Protein AF-A0A933SF44-F1 (afdb_monomer_lite)

Radius of gyration: 20.51 Å; chains: 1; bounding box: 66×49×44 Å

Structure (mmCIF, N/CA/C/O backbone):
data_AF-A0A933SF44-F1
#
_entry.id   AF-A0A933SF44-F1
#
loop_
_atom_site.group_PDB
_atom_site.id
_atom_site.type_symbol
_atom_site.label_atom_id
_atom_site.label_alt_id
_atom_site.label_comp_id
_atom_site.label_asym_id
_atom_site.label_entity_id
_atom_site.label_seq_id
_atom_site.pdbx_PDB_ins_code
_atom_site.Cartn_x
_atom_site.Cartn_y
_atom_site.Cartn_z
_atom_site.occupancy
_atom_site.B_iso_or_equiv
_atom_site.auth_seq_id
_atom_site.auth_comp_id
_atom_site.auth_asym_id
_atom_site.auth_atom_id
_atom_site.pdbx_PDB_model_num
ATOM 1 N N . MET A 1 1 ? -40.072 30.796 6.955 1.00 52.25 1 MET A N 1
ATOM 2 C CA . MET A 1 1 ? -39.055 29.751 6.690 1.00 52.25 1 MET A CA 1
ATOM 3 C C . MET A 1 1 ? -38.583 29.200 8.026 1.00 52.25 1 MET A C 1
ATOM 5 O O . MET A 1 1 ? -38.178 29.977 8.880 1.00 52.25 1 MET A O 1
ATOM 9 N N . SER A 1 2 ? -38.767 27.898 8.255 1.00 52.78 2 SER A N 1
ATOM 10 C CA . SER A 1 2 ? -38.569 27.264 9.565 1.00 52.78 2 SER A CA 1
ATOM 11 C C . SER A 1 2 ? -37.093 27.266 9.978 1.00 52.78 2 SER A C 1
ATOM 13 O O . SER A 1 2 ? -36.242 26.836 9.199 1.00 52.78 2 SER A O 1
ATOM 15 N N . LYS A 1 3 ? -36.789 27.708 11.208 1.00 54.66 3 LYS A N 1
ATOM 16 C CA . LYS A 1 3 ? -35.430 27.713 11.791 1.00 54.66 3 LYS A CA 1
ATOM 17 C C . LYS A 1 3 ? -34.775 26.322 11.770 1.00 54.66 3 LYS A C 1
ATOM 19 O O . LYS A 1 3 ? -33.554 26.224 11.734 1.00 54.66 3 LYS A O 1
ATOM 24 N N . THR A 1 4 ? -35.572 25.256 11.699 1.00 56.47 4 THR A N 1
ATOM 25 C CA . THR A 1 4 ? -35.113 23.865 11.594 1.00 56.47 4 THR A CA 1
ATOM 26 C C . THR A 1 4 ? -34.382 23.568 10.278 1.00 56.47 4 THR A C 1
ATOM 28 O O . THR A 1 4 ? -33.495 22.721 10.260 1.00 56.47 4 THR A O 1
ATOM 31 N N . LEU A 1 5 ? -34.682 24.287 9.186 1.00 58.69 5 LEU A N 1
ATOM 32 C CA . LEU A 1 5 ? -34.073 24.036 7.870 1.00 58.69 5 LEU A CA 1
ATOM 33 C C . LEU A 1 5 ? -32.626 24.559 7.763 1.00 58.69 5 LEU A C 1
ATOM 35 O O . LEU A 1 5 ? -31.850 24.050 6.964 1.00 58.69 5 LEU A O 1
ATOM 39 N N . ALA A 1 6 ? -32.252 25.550 8.582 1.00 63.25 6 ALA A N 1
ATOM 40 C CA . ALA A 1 6 ? -30.904 26.129 8.596 1.00 63.25 6 ALA A CA 1
ATOM 41 C C . ALA A 1 6 ? -29.925 25.375 9.519 1.00 63.25 6 ALA A C 1
ATOM 43 O O . ALA A 1 6 ? -28.715 25.465 9.333 1.00 63.25 6 ALA A O 1
ATOM 44 N N . ILE A 1 7 ? -30.430 24.608 10.492 1.00 73.19 7 ILE A N 1
ATOM 45 C CA . ILE A 1 7 ? -29.598 23.896 11.480 1.00 73.19 7 ILE A CA 1
ATOM 46 C C . ILE A 1 7 ? -28.965 22.637 10.876 1.00 73.19 7 ILE A C 1
ATOM 48 O O . ILE A 1 7 ? -27.807 22.334 11.152 1.00 73.19 7 ILE A O 1
ATOM 52 N N . VAL A 1 8 ? -29.692 21.929 10.008 1.00 73.62 8 VAL A N 1
ATOM 53 C CA . VAL A 1 8 ? -29.222 20.690 9.367 1.00 73.62 8 VAL A CA 1
ATOM 54 C C . VAL A 1 8 ? -27.930 20.883 8.555 1.00 73.62 8 VAL A C 1
ATOM 56 O O . VAL A 1 8 ? -26.970 20.158 8.817 1.00 73.62 8 VAL A O 1
ATOM 59 N N . PRO A 1 9 ? -27.825 21.847 7.617 1.00 75.94 9 PRO A N 1
ATOM 60 C CA . PRO A 1 9 ? -26.596 22.023 6.842 1.00 75.94 9 PRO A CA 1
ATOM 61 C C . PRO A 1 9 ? -25.405 22.455 7.706 1.00 75.94 9 PRO A C 1
ATOM 63 O O . PRO A 1 9 ? -24.290 22.004 7.462 1.00 75.94 9 PRO A O 1
ATOM 66 N N . VAL A 1 10 ? -25.625 23.264 8.749 1.00 75.81 10 VAL A N 1
ATOM 67 C CA . VAL A 1 10 ? -24.561 23.692 9.675 1.00 75.81 10 VAL A CA 1
ATOM 68 C C . VAL A 1 10 ? -24.061 22.522 10.523 1.00 75.81 10 VAL A C 1
ATOM 70 O O . VAL A 1 10 ? -22.854 22.362 10.688 1.00 75.81 10 VAL A O 1
ATOM 73 N N . ALA A 1 11 ? -24.962 21.668 11.012 1.00 74.06 11 ALA A N 1
ATOM 74 C CA . ALA A 1 11 ? -24.597 20.471 11.765 1.00 74.06 11 ALA A CA 1
ATOM 75 C C . ALA A 1 11 ? -23.835 19.456 10.897 1.00 74.06 11 ALA A C 1
ATOM 77 O O . ALA A 1 11 ? -22.823 18.912 11.335 1.00 74.06 11 ALA A O 1
ATOM 78 N N . LEU A 1 12 ? -24.265 19.243 9.649 1.00 77.06 12 LEU A N 1
ATOM 79 C CA . LEU A 1 12 ? -23.557 18.382 8.696 1.00 77.06 12 LEU A CA 1
ATOM 80 C C . LEU A 1 12 ? -22.171 18.933 8.348 1.00 77.06 12 LEU A C 1
ATOM 82 O O . LEU A 1 12 ? -21.209 18.170 8.292 1.00 77.06 12 LEU A O 1
ATOM 86 N N . LEU A 1 13 ? -22.047 20.250 8.167 1.00 74.00 13 LEU A N 1
ATOM 87 C CA . LEU A 1 13 ? -20.762 20.897 7.915 1.00 74.00 13 LEU A CA 1
ATOM 88 C C . LEU A 1 13 ? -19.831 20.783 9.131 1.00 74.00 13 LEU A C 1
ATOM 90 O O . LEU A 1 13 ? -18.660 20.457 8.970 1.00 74.00 13 LEU A O 1
ATOM 94 N N . ALA A 1 14 ? -20.344 20.988 10.346 1.00 71.50 14 ALA A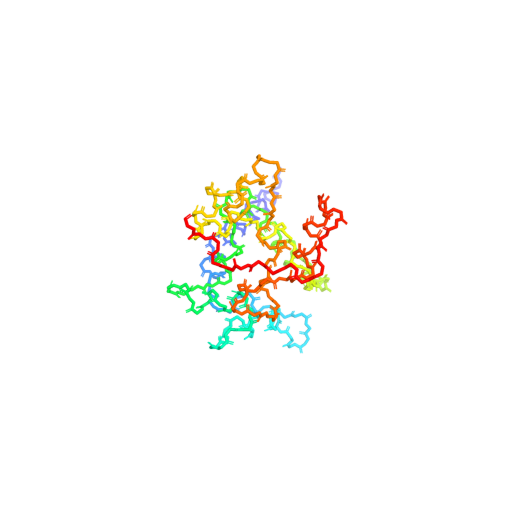 N 1
ATOM 95 C CA . ALA A 1 14 ? -19.574 20.836 11.579 1.00 71.50 14 ALA A CA 1
ATOM 96 C C . ALA A 1 14 ? -19.113 19.385 11.797 1.00 71.50 14 ALA A C 1
ATOM 98 O O . ALA A 1 14 ? -17.969 19.164 12.188 1.00 71.50 14 ALA A O 1
ATOM 99 N N . LEU A 1 15 ? -19.958 18.397 11.483 1.00 74.06 15 LEU A N 1
ATOM 100 C CA . LEU A 1 15 ? -19.584 16.981 11.497 1.00 74.06 15 LEU A CA 1
ATOM 101 C C . LEU A 1 15 ? -18.531 16.663 10.434 1.00 74.06 15 LEU A C 1
ATOM 103 O O . LEU A 1 15 ? -17.574 15.958 10.733 1.00 74.06 15 LEU A O 1
ATOM 107 N N . ALA A 1 16 ? -18.654 17.214 9.225 1.00 69.12 16 ALA A N 1
ATOM 108 C CA . ALA A 1 16 ? -17.664 17.029 8.167 1.00 69.12 16 ALA A CA 1
ATOM 109 C C . ALA A 1 16 ? -16.308 17.659 8.531 1.00 69.12 16 ALA A C 1
ATOM 111 O O . ALA A 1 16 ? -15.271 17.018 8.381 1.00 69.12 16 ALA A O 1
ATOM 112 N N . VAL A 1 17 ? -16.302 18.885 9.063 1.00 66.25 17 VAL A N 1
ATOM 113 C CA . VAL A 1 17 ? -15.084 19.589 9.502 1.00 66.25 17 VAL A CA 1
ATOM 114 C C . VAL A 1 17 ? -14.459 18.900 10.716 1.00 66.25 17 VAL A C 1
ATOM 116 O O . VAL A 1 17 ? -13.248 18.681 10.739 1.00 66.25 17 VAL A O 1
ATOM 119 N N . GLY A 1 18 ? -15.277 18.500 11.694 1.00 64.50 18 GLY A N 1
ATOM 120 C CA . GLY A 1 18 ? -14.836 17.733 12.857 1.00 64.50 18 GLY A CA 1
ATOM 121 C C . GLY A 1 18 ? -14.247 16.381 12.458 1.00 64.50 18 GLY A C 1
ATOM 122 O O . GLY A 1 18 ? -13.178 16.015 12.942 1.00 64.50 18 GLY A O 1
ATOM 123 N N . TRP A 1 19 ? -14.878 15.684 11.510 1.00 68.62 19 TRP A N 1
ATOM 124 C CA . TRP A 1 19 ? -14.361 14.441 10.945 1.00 68.62 19 TRP A CA 1
ATOM 125 C C . TRP A 1 19 ? -13.023 14.666 10.247 1.00 68.62 19 TRP A C 1
ATOM 127 O O . TRP A 1 19 ? -12.065 13.972 10.554 1.00 68.62 19 TRP A O 1
ATOM 137 N N . ILE A 1 20 ? -12.892 15.660 9.367 1.00 66.75 20 ILE A N 1
ATOM 138 C CA . ILE A 1 20 ? -11.636 15.912 8.641 1.00 66.75 20 ILE A CA 1
ATOM 139 C C . ILE A 1 20 ? -10.489 16.259 9.607 1.00 66.75 20 ILE A C 1
ATOM 141 O O . ILE A 1 20 ? -9.418 15.664 9.507 1.00 66.75 20 ILE A O 1
ATOM 145 N N . GLY A 1 21 ? -10.712 17.167 10.563 1.00 63.81 21 GLY A N 1
ATOM 146 C CA . GLY A 1 21 ? -9.668 17.637 11.481 1.00 63.81 21 GLY A CA 1
ATOM 147 C C . GLY A 1 21 ? -9.239 16.607 12.530 1.00 63.81 21 GLY A C 1
ATOM 148 O O . GLY A 1 21 ? -8.047 16.417 12.758 1.00 63.81 21 GLY A O 1
ATOM 149 N N . VAL A 1 22 ? -10.195 15.907 13.151 1.00 61.34 22 VAL A N 1
ATOM 150 C CA . VAL A 1 22 ? -9.902 14.888 14.176 1.00 61.34 22 VAL A CA 1
ATOM 151 C C . VAL A 1 22 ? -9.424 13.588 13.536 1.00 61.34 22 VAL A C 1
ATOM 153 O O . VAL A 1 22 ? -8.592 12.886 14.111 1.00 61.34 22 VAL A O 1
ATOM 156 N N . SER A 1 23 ? -9.903 13.262 12.332 1.00 67.62 23 SER A N 1
ATOM 157 C CA . SER A 1 23 ? -9.559 11.986 11.721 1.00 67.62 23 SER A CA 1
ATOM 158 C C . SER A 1 23 ? -8.101 11.897 11.301 1.00 67.62 23 SER A C 1
ATOM 160 O O . SER A 1 23 ? -7.559 10.820 11.458 1.00 67.62 23 SER A O 1
ATOM 162 N N . GLY A 1 24 ? -7.429 12.967 10.860 1.00 73.81 24 GLY A N 1
ATOM 163 C CA . GLY A 1 24 ? -6.018 12.877 10.444 1.00 73.81 24 GLY A CA 1
ATOM 164 C C . GLY A 1 24 ? -5.105 12.316 11.544 1.00 73.81 24 GLY A C 1
ATOM 165 O O . GLY A 1 24 ? -4.556 11.224 11.415 1.00 73.81 24 GLY A O 1
ATOM 166 N N . ALA A 1 25 ? -5.045 13.002 12.688 1.00 78.75 25 ALA A N 1
ATOM 167 C CA . ALA A 1 25 ? -4.201 12.598 13.817 1.00 78.75 25 ALA A CA 1
ATOM 168 C C . ALA A 1 25 ? -4.639 11.278 14.480 1.00 78.75 25 ALA A C 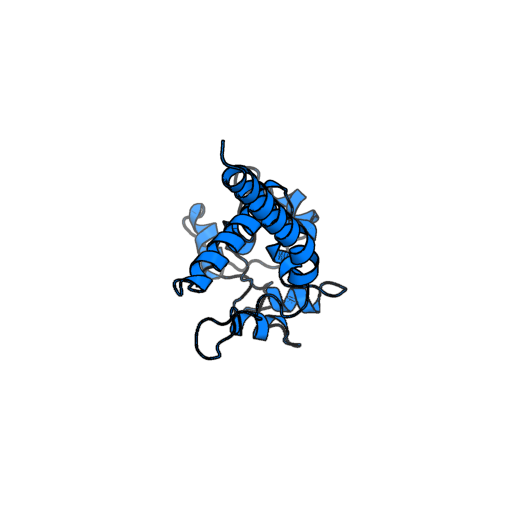1
ATOM 170 O O . ALA A 1 25 ? -3.836 10.617 15.134 1.00 78.75 25 ALA A O 1
ATOM 171 N N . VAL A 1 26 ? -5.915 10.897 14.358 1.00 81.25 26 VAL A N 1
ATOM 172 C CA . VAL A 1 26 ? -6.424 9.616 14.871 1.00 81.25 26 VAL A CA 1
ATOM 173 C C . VAL A 1 26 ? -6.128 8.472 13.896 1.00 81.25 26 VAL A C 1
ATOM 175 O O . VAL A 1 26 ? -5.740 7.396 14.340 1.00 81.25 26 VAL A O 1
ATOM 178 N N . LYS A 1 27 ? -6.248 8.706 12.584 1.00 78.75 27 LYS A N 1
ATOM 179 C CA . LYS A 1 27 ? -6.004 7.734 11.505 1.00 78.75 27 LYS A CA 1
ATOM 180 C C . LYS A 1 27 ? -4.544 7.337 11.382 1.00 78.75 27 LYS A C 1
ATOM 182 O O . LYS A 1 27 ? -4.248 6.212 10.992 1.00 78.75 27 LYS A O 1
ATOM 187 N N . GLU A 1 28 ? -3.643 8.250 11.718 1.00 82.12 28 GLU A N 1
ATOM 188 C CA . GLU A 1 28 ? -2.203 7.995 11.719 1.00 82.12 28 GLU A CA 1
ATOM 189 C C . GLU A 1 28 ? -1.749 7.138 12.909 1.00 82.12 28 GLU A C 1
ATOM 191 O O . GLU A 1 28 ? -0.633 6.620 12.896 1.00 82.12 28 GLU A O 1
ATOM 196 N N . ARG A 1 29 ? -2.604 6.931 13.924 1.00 83.62 29 ARG A N 1
ATOM 197 C CA . ARG A 1 29 ? -2.232 6.129 15.092 1.00 83.62 29 ARG A CA 1
ATOM 198 C C . ARG A 1 29 ? -2.061 4.655 14.723 1.00 83.62 29 ARG A C 1
ATOM 200 O O . ARG A 1 29 ? -2.915 4.091 14.026 1.00 83.62 29 ARG A O 1
ATOM 207 N N . PRO A 1 30 ? -1.033 3.987 15.278 1.00 77.94 30 PRO A N 1
ATOM 208 C CA . PRO A 1 30 ? -0.920 2.540 15.199 1.00 77.94 30 PRO A CA 1
ATOM 209 C C . PRO A 1 30 ? -2.222 1.879 15.663 1.00 77.94 30 PRO A C 1
ATOM 211 O O . PRO A 1 30 ? -2.736 2.174 16.740 1.00 77.94 30 PRO A O 1
ATOM 214 N N . GLY A 1 31 ? -2.778 1.002 14.832 1.00 82.50 31 GLY A N 1
ATOM 215 C CA . GLY A 1 31 ? -3.976 0.239 15.169 1.00 82.50 31 GLY A CA 1
ATOM 216 C C . GLY A 1 31 ? -5.316 0.866 14.766 1.00 82.50 31 GLY A C 1
ATOM 217 O O . GLY A 1 31 ? -6.317 0.155 14.785 1.00 82.50 31 GLY A O 1
ATOM 218 N N . PHE A 1 32 ? -5.374 2.135 14.333 1.00 86.25 32 PHE A N 1
ATOM 219 C CA . PHE A 1 32 ? -6.648 2.746 13.919 1.00 86.25 32 PHE A CA 1
ATOM 220 C C . PHE A 1 32 ? -7.345 1.927 12.824 1.00 86.25 32 PHE A C 1
ATOM 222 O O . PHE A 1 32 ? -8.513 1.566 12.961 1.00 86.25 32 PHE A O 1
ATOM 229 N N . CYS A 1 33 ? -6.613 1.556 11.771 1.00 82.69 33 CYS A N 1
ATOM 230 C CA . CYS A 1 33 ? -7.164 0.816 10.634 1.00 82.69 33 CYS A CA 1
ATOM 231 C C . CYS A 1 33 ? -7.655 -0.600 10.984 1.00 82.69 33 CYS A C 1
ATOM 233 O O . CYS A 1 33 ? -8.366 -1.195 10.180 1.00 82.69 33 CYS A O 1
ATOM 235 N N . VAL A 1 34 ? -7.287 -1.135 12.154 1.00 88.12 34 VAL A N 1
ATOM 236 C CA . VAL A 1 34 ? -7.752 -2.443 12.650 1.00 88.12 34 VAL A CA 1
ATOM 237 C C . VAL A 1 34 ? -8.702 -2.334 13.837 1.00 88.12 34 VAL A C 1
ATOM 239 O O . VAL A 1 34 ? -9.021 -3.335 14.462 1.00 88.12 34 VAL A O 1
ATOM 242 N N . SER A 1 35 ? -9.150 -1.125 14.177 1.00 85.38 35 SER A N 1
ATOM 243 C CA . SER A 1 35 ? -10.056 -0.911 15.311 1.00 85.38 35 SER A CA 1
ATOM 244 C C . SER A 1 35 ? -11.524 -1.231 14.992 1.00 85.38 35 SER A C 1
ATOM 246 O O . SER A 1 35 ? -12.307 -1.474 15.907 1.00 85.38 35 SER A O 1
ATOM 248 N N . CYS A 1 36 ? -11.903 -1.261 13.710 1.00 82.06 36 CYS A N 1
ATOM 249 C CA . CYS A 1 36 ? -13.231 -1.694 13.254 1.00 82.06 36 CYS A CA 1
ATOM 250 C C . CYS A 1 36 ? -13.309 -3.230 13.146 1.00 82.06 36 CYS A C 1
ATOM 252 O O . CYS A 1 36 ? -12.276 -3.870 12.964 1.00 82.06 36 CYS A O 1
ATOM 254 N N . HIS A 1 37 ? -14.507 -3.830 13.198 1.00 78.31 37 HIS A N 1
ATOM 255 C CA . HIS A 1 37 ? -14.698 -5.292 13.157 1.00 78.31 37 HIS A CA 1
ATOM 256 C C . HIS A 1 37 ? -15.696 -5.738 12.069 1.00 78.31 37 HIS A C 1
ATOM 258 O O . HIS A 1 37 ? -16.746 -5.130 11.903 1.00 78.31 37 HIS A O 1
ATOM 264 N N . LEU A 1 38 ? -15.398 -6.802 11.320 1.00 71.88 38 LEU A N 1
ATOM 265 C CA . LEU A 1 38 ? -16.261 -7.286 10.224 1.00 71.88 38 LEU A CA 1
ATOM 266 C C . LEU A 1 38 ? -17.421 -8.171 10.708 1.00 71.88 38 LEU A C 1
ATOM 268 O O . LEU A 1 38 ? -18.527 -8.091 10.183 1.00 71.88 38 LEU A O 1
ATOM 272 N N . ASP A 1 39 ? -17.178 -8.988 11.727 1.00 73.56 39 ASP A N 1
ATOM 273 C CA . ASP A 1 39 ? -18.148 -9.872 12.376 1.00 73.56 39 ASP A CA 1
ATOM 274 C C . ASP A 1 39 ? -17.878 -9.906 13.893 1.00 73.56 39 ASP A C 1
ATOM 276 O O . ASP A 1 39 ? -17.226 -8.998 14.420 1.00 73.56 39 ASP A O 1
ATOM 280 N N . ALA A 1 40 ? -18.413 -10.900 14.613 1.00 71.62 40 ALA A N 1
ATOM 281 C CA . ALA A 1 40 ? -18.233 -11.062 16.055 1.00 71.62 40 ALA A CA 1
ATOM 282 C C . ALA A 1 40 ? -16.762 -11.345 16.426 1.00 71.62 40 ALA A C 1
ATOM 284 O O . ALA A 1 40 ? -16.381 -12.469 16.743 1.00 71.62 40 ALA A O 1
ATOM 285 N N . GLY A 1 41 ? -15.946 -10.291 16.420 1.00 75.00 41 GLY A N 1
ATOM 286 C CA . GLY A 1 41 ? -14.582 -10.285 16.929 1.00 75.00 41 GLY A CA 1
ATOM 287 C C . GLY A 1 41 ? -13.477 -10.248 15.878 1.00 75.00 41 GLY A C 1
ATOM 288 O O . GLY A 1 41 ? -12.331 -10.093 16.290 1.00 75.00 41 GLY A O 1
ATOM 289 N N . THR A 1 42 ? -13.754 -10.338 14.570 1.00 83.50 42 THR A N 1
ATOM 290 C CA . THR A 1 42 ? -12.688 -10.244 13.552 1.00 83.50 42 THR A CA 1
ATOM 291 C C . THR A 1 42 ? -12.357 -8.785 13.235 1.00 83.50 42 THR A C 1
ATOM 293 O O . THR A 1 42 ? -13.189 -8.097 12.633 1.00 83.50 42 THR A O 1
ATOM 296 N N . PRO A 1 43 ? -11.151 -8.289 13.576 1.00 86.69 43 PRO A N 1
ATOM 297 C CA . PRO A 1 43 ? -10.757 -6.932 13.231 1.00 86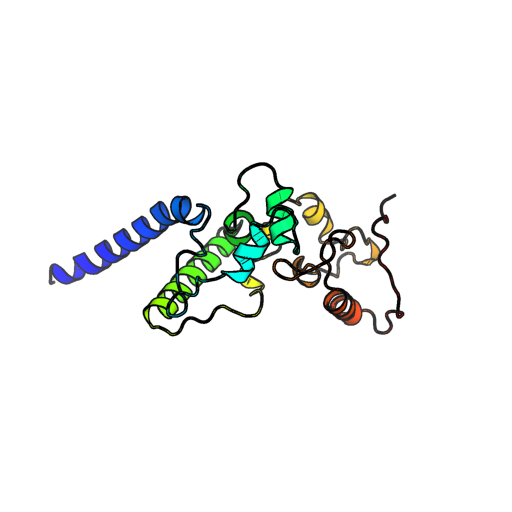.69 43 PRO A CA 1
ATOM 298 C C . PRO A 1 43 ? -10.608 -6.770 11.718 1.00 86.69 43 PRO A C 1
ATOM 300 O O . PRO A 1 43 ? -10.109 -7.656 11.017 1.00 86.69 43 PRO A O 1
ATOM 303 N N . LEU A 1 44 ? -10.979 -5.600 11.213 1.00 86.25 44 LEU A N 1
ATOM 304 C CA . LEU A 1 44 ? -10.712 -5.215 9.837 1.00 86.25 44 LEU A CA 1
ATOM 305 C C . LEU A 1 44 ? -9.203 -5.252 9.570 1.00 86.25 44 LEU A C 1
ATOM 307 O O . LEU A 1 44 ? -8.412 -4.850 10.420 1.00 86.25 44 LEU A O 1
ATOM 311 N N . HIS A 1 45 ? -8.784 -5.739 8.399 1.00 88.25 45 HIS A N 1
ATOM 312 C CA . HIS A 1 45 ? -7.375 -5.831 8.015 1.00 88.25 45 HIS A CA 1
ATOM 313 C C . HIS A 1 45 ? -6.509 -6.666 8.974 1.00 88.25 45 HIS A C 1
ATOM 315 O O . HIS A 1 45 ? -5.282 -6.563 8.897 1.00 88.25 45 HIS A O 1
ATOM 321 N N . ALA A 1 46 ? -7.089 -7.508 9.843 1.00 89.50 46 ALA A N 1
ATOM 322 C CA . ALA A 1 46 ? -6.353 -8.228 10.888 1.00 89.50 46 ALA A CA 1
ATOM 323 C C . ALA A 1 46 ? -5.113 -8.950 10.347 1.00 89.50 46 ALA A C 1
ATOM 325 O O . ALA A 1 46 ? -4.006 -8.776 10.854 1.00 89.50 46 ALA A O 1
ATOM 326 N N . GLU A 1 47 ? -5.272 -9.696 9.255 1.00 90.19 47 GLU A N 1
ATOM 327 C CA . GLU A 1 47 ? -4.181 -10.461 8.658 1.00 90.19 47 GLU A CA 1
ATOM 328 C C . GLU A 1 47 ? -3.129 -9.566 7.970 1.00 90.19 47 GLU A C 1
ATOM 330 O O . GLU A 1 47 ? -1.930 -9.844 8.046 1.00 90.19 47 GLU A O 1
ATOM 335 N N . LYS A 1 48 ? -3.544 -8.452 7.347 1.00 91.31 48 LYS A N 1
ATOM 336 C CA . LYS A 1 48 ? -2.616 -7.469 6.754 1.00 91.31 48 LYS A CA 1
ATOM 337 C C . LYS A 1 48 ? -1.806 -6.760 7.840 1.00 91.31 48 LYS A C 1
ATOM 339 O O . LYS A 1 48 ? -0.595 -6.619 7.706 1.00 91.31 48 LYS A O 1
ATOM 344 N N . HIS A 1 49 ? -2.459 -6.357 8.928 1.00 91.69 49 HIS A N 1
ATOM 345 C CA . HIS A 1 49 ? -1.817 -5.706 10.064 1.00 91.69 49 HIS A CA 1
ATOM 346 C C . HIS A 1 49 ? -0.878 -6.653 10.804 1.00 91.69 49 HIS A C 1
ATOM 348 O O . HIS A 1 49 ? 0.250 -6.272 11.098 1.00 91.69 49 HIS A O 1
ATOM 354 N N . ARG A 1 50 ? -1.294 -7.908 11.023 1.00 92.88 50 ARG A N 1
ATOM 355 C CA . ARG A 1 50 ? -0.450 -8.942 11.631 1.00 92.88 50 ARG A CA 1
ATOM 356 C C . ARG A 1 50 ? 0.871 -9.094 10.880 1.00 92.88 50 ARG A C 1
ATOM 358 O O . ARG A 1 50 ? 1.907 -9.149 11.527 1.00 92.88 50 ARG A O 1
ATOM 365 N N . ARG A 1 51 ? 0.857 -9.136 9.542 1.00 92.81 51 ARG A N 1
ATOM 366 C CA . ARG A 1 51 ? 2.091 -9.171 8.733 1.00 92.81 51 ARG A CA 1
ATOM 367 C C . ARG A 1 51 ? 2.865 -7.855 8.761 1.00 92.81 51 ARG A C 1
ATOM 369 O O . ARG A 1 51 ? 4.090 -7.882 8.806 1.00 92.81 51 ARG A O 1
ATOM 376 N N . PHE A 1 52 ? 2.168 -6.720 8.764 1.00 92.69 52 PHE A N 1
ATOM 377 C CA . PHE A 1 52 ? 2.786 -5.392 8.785 1.00 92.69 52 PHE A CA 1
ATOM 378 C C . PHE A 1 52 ? 3.629 -5.141 10.044 1.00 92.69 52 PHE A C 1
ATOM 380 O O . PHE A 1 52 ? 4.694 -4.539 9.945 1.00 92.69 52 PHE A O 1
ATOM 387 N N . ILE A 1 53 ? 3.175 -5.610 11.212 1.00 91.81 53 ILE A N 1
ATOM 388 C CA . ILE A 1 53 ? 3.853 -5.382 12.502 1.00 91.81 53 ILE A CA 1
ATOM 389 C C . ILE A 1 53 ? 4.878 -6.464 12.876 1.00 91.81 53 ILE A C 1
ATOM 391 O O . ILE A 1 53 ? 5.478 -6.381 13.945 1.00 91.81 53 ILE A O 1
ATOM 395 N N . GLN A 1 54 ? 5.066 -7.495 12.047 1.00 92.62 54 GLN A N 1
ATOM 396 C CA . GLN A 1 54 ? 6.032 -8.559 12.328 1.00 92.62 54 GLN A CA 1
ATOM 397 C C . GLN A 1 54 ? 7.472 -8.053 12.226 1.00 92.62 54 GLN A C 1
ATOM 399 O O . GLN A 1 54 ? 7.830 -7.349 11.285 1.00 92.62 54 GLN A O 1
ATOM 404 N N . GLU A 1 55 ? 8.322 -8.495 13.156 1.00 91.44 55 GLU A N 1
ATOM 405 C CA . GLU A 1 55 ? 9.760 -8.193 13.143 1.00 91.44 55 GLU A CA 1
ATOM 406 C C . GLU A 1 55 ? 10.461 -8.752 11.898 1.00 91.44 55 GLU A C 1
ATOM 408 O O . GLU A 1 55 ? 11.370 -8.123 11.356 1.00 91.44 55 GLU A O 1
ATOM 413 N N . ASN A 1 56 ? 10.021 -9.925 11.426 1.00 93.44 56 ASN A N 1
ATOM 414 C CA . ASN A 1 56 ? 10.521 -10.550 10.209 1.00 93.44 56 ASN A CA 1
ATOM 415 C C . ASN A 1 56 ? 9.527 -10.345 9.050 1.00 93.44 56 ASN A C 1
ATOM 417 O O . ASN A 1 56 ? 8.570 -11.122 8.928 1.00 93.44 56 ASN A O 1
ATOM 421 N N . PRO A 1 57 ? 9.722 -9.318 8.202 1.00 93.88 57 PRO A N 1
ATOM 422 C CA . PRO A 1 57 ? 8.738 -8.923 7.207 1.00 93.88 57 PRO A CA 1
ATOM 423 C C . PRO A 1 57 ? 8.536 -10.009 6.150 1.00 93.88 57 PRO A C 1
ATOM 425 O O . PRO A 1 57 ? 9.478 -10.452 5.496 1.00 93.88 57 PRO A O 1
ATOM 428 N N . GLN A 1 58 ? 7.280 -10.413 5.968 1.00 94.62 58 GLN A N 1
ATOM 429 C CA . GLN A 1 58 ? 6.889 -11.407 4.963 1.00 94.62 58 GLN A CA 1
ATOM 430 C C . GLN A 1 58 ? 6.446 -10.765 3.647 1.00 94.62 58 GLN A C 1
ATOM 432 O O . GLN A 1 58 ? 6.424 -11.424 2.610 1.00 94.62 58 GLN A O 1
ATOM 437 N N . ASP A 1 59 ? 6.078 -9.488 3.675 1.00 94.69 59 ASP A N 1
ATOM 438 C CA . ASP A 1 59 ? 5.593 -8.734 2.528 1.00 94.69 59 ASP A CA 1
ATOM 439 C C . ASP A 1 59 ? 6.231 -7.341 2.457 1.00 94.69 59 ASP A C 1
ATOM 441 O O . ASP A 1 59 ? 6.962 -6.905 3.354 1.00 94.69 59 ASP A O 1
ATOM 445 N N . LEU A 1 60 ? 5.992 -6.643 1.346 1.00 94.44 60 LEU A N 1
ATOM 446 C CA . LEU A 1 60 ? 6.582 -5.331 1.112 1.00 94.44 60 LEU A CA 1
ATOM 447 C C . LEU A 1 60 ? 6.089 -4.294 2.129 1.00 94.44 60 LEU A C 1
ATOM 449 O O . LEU A 1 60 ? 6.846 -3.393 2.483 1.00 94.44 60 LEU A O 1
ATOM 453 N N . ALA A 1 61 ? 4.848 -4.396 2.607 1.00 93.56 61 ALA A N 1
ATOM 454 C CA . ALA A 1 61 ? 4.315 -3.484 3.614 1.00 93.56 61 ALA A CA 1
ATOM 455 C C . ALA A 1 61 ? 5.074 -3.627 4.944 1.00 93.56 61 ALA A C 1
ATOM 457 O O . ALA A 1 61 ? 5.567 -2.627 5.470 1.00 93.56 61 ALA A O 1
ATOM 458 N N . GLY A 1 62 ? 5.248 -4.855 5.446 1.00 94.50 62 GLY A N 1
ATOM 459 C CA . GLY A 1 62 ? 6.073 -5.118 6.630 1.00 94.50 62 GLY A CA 1
ATOM 460 C C . GLY A 1 62 ? 7.536 -4.716 6.421 1.00 94.50 62 GLY A C 1
ATOM 461 O O . GLY A 1 62 ? 8.189 -4.193 7.324 1.00 94.50 62 GLY A O 1
ATOM 462 N N . TYR A 1 63 ? 8.069 -4.871 5.205 1.00 95.06 63 TYR A N 1
ATOM 463 C CA . TYR A 1 63 ? 9.420 -4.399 4.901 1.00 95.06 63 TYR A CA 1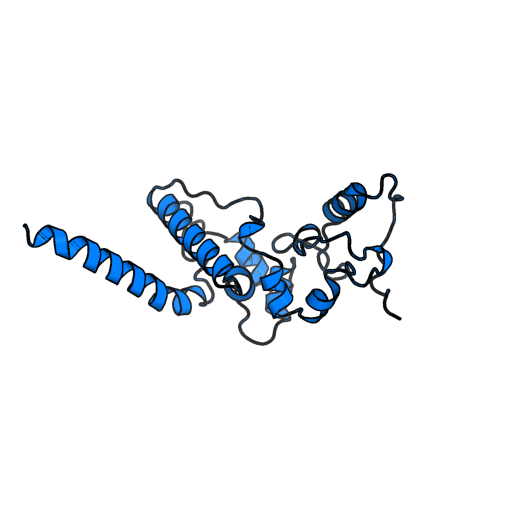
ATOM 464 C C . TYR A 1 63 ? 9.552 -2.882 5.078 1.00 95.06 63 TYR A C 1
ATOM 466 O O . TYR A 1 63 ? 10.502 -2.422 5.708 1.00 95.06 63 TYR A O 1
ATOM 474 N N . HIS A 1 64 ? 8.582 -2.096 4.606 1.00 93.38 64 HIS A N 1
ATOM 475 C CA . HIS A 1 64 ? 8.592 -0.646 4.820 1.00 93.38 64 HIS A CA 1
ATOM 476 C C . HIS A 1 64 ? 8.474 -0.272 6.301 1.00 93.38 64 HIS A C 1
ATOM 478 O O . HIS A 1 64 ? 9.157 0.653 6.735 1.00 93.38 64 HIS A O 1
ATOM 484 N N . ARG A 1 65 ? 7.712 -1.026 7.105 1.00 91.75 65 ARG A N 1
ATOM 485 C CA . ARG A 1 65 ? 7.639 -0.810 8.561 1.00 91.75 65 ARG A CA 1
ATOM 486 C C . ARG A 1 65 ? 8.999 -0.922 9.253 1.00 91.75 65 ARG A C 1
ATOM 488 O O . ARG A 1 65 ? 9.244 -0.199 10.219 1.00 91.75 65 ARG A O 1
ATOM 495 N N . THR A 1 66 ? 9.852 -1.835 8.787 1.00 90.56 66 THR A N 1
ATOM 496 C CA . THR A 1 66 ? 11.166 -2.115 9.396 1.00 90.56 66 THR A CA 1
ATOM 497 C C . THR A 1 66 ? 12.308 -1.286 8.806 1.00 90.56 66 THR A C 1
ATOM 499 O O . THR A 1 66 ? 13.355 -1.159 9.439 1.00 90.56 66 THR A O 1
ATOM 502 N N . LYS A 1 67 ? 12.148 -0.743 7.591 1.00 86.88 67 LYS A N 1
ATOM 503 C CA . LYS A 1 67 ? 13.224 -0.053 6.858 1.00 86.88 67 LYS A CA 1
ATOM 504 C C . LYS A 1 67 ? 13.045 1.448 6.707 1.00 86.88 67 LYS A C 1
ATOM 506 O O . LYS A 1 67 ? 14.038 2.128 6.464 1.00 86.88 67 LYS A O 1
ATOM 511 N N . VAL A 1 68 ? 11.829 1.969 6.834 1.00 81.88 68 VAL A N 1
ATOM 512 C CA . VAL A 1 68 ? 11.606 3.416 6.831 1.00 81.88 68 VAL A CA 1
ATOM 513 C C . VAL A 1 68 ? 11.867 3.946 8.248 1.00 81.88 68 VAL A C 1
ATOM 515 O O . VAL A 1 68 ? 11.243 3.452 9.188 1.00 81.88 68 VAL A O 1
ATOM 518 N N . PRO A 1 69 ? 12.785 4.913 8.436 1.00 73.75 69 PRO A N 1
ATOM 519 C CA . PRO A 1 69 ? 13.040 5.502 9.747 1.00 73.75 69 PRO A CA 1
ATOM 520 C C . PRO A 1 69 ? 11.779 6.140 10.348 1.00 73.75 69 PRO A C 1
ATOM 522 O O . PRO A 1 69 ? 11.033 6.821 9.645 1.00 73.75 69 PRO A O 1
ATOM 525 N N . GLY A 1 70 ? 11.578 5.968 11.656 1.00 78.31 70 GLY A N 1
ATOM 526 C CA . GLY A 1 70 ? 10.436 6.523 12.391 1.00 78.31 70 GLY A CA 1
ATOM 527 C C . GLY A 1 70 ? 9.215 5.597 12.455 1.00 78.31 70 GLY A C 1
ATOM 528 O O . GLY A 1 70 ? 9.299 4.391 12.220 1.00 78.31 70 GLY A O 1
ATOM 529 N N . GLU A 1 71 ? 8.064 6.162 12.819 1.00 77.00 71 GLU A N 1
ATOM 530 C CA . GLU A 1 71 ? 6.795 5.438 12.961 1.00 77.00 71 GLU A CA 1
ATOM 531 C C . GLU A 1 71 ? 6.080 5.308 11.607 1.00 77.00 71 GLU A C 1
ATOM 533 O O . GLU A 1 71 ? 5.041 5.918 11.366 1.00 77.00 71 GLU A O 1
ATOM 538 N N . PHE A 1 72 ? 6.646 4.526 10.680 1.00 87.94 72 PHE A N 1
ATOM 539 C CA . PHE A 1 72 ? 5.968 4.257 9.411 1.00 87.94 72 PHE A CA 1
ATOM 540 C C . PHE A 1 72 ? 4.652 3.502 9.655 1.00 87.94 72 PHE A C 1
ATOM 542 O O . PHE A 1 72 ? 4.658 2.371 10.147 1.00 87.94 72 PHE A O 1
ATOM 549 N N . ALA A 1 73 ? 3.533 4.134 9.299 1.00 89.31 73 ALA A N 1
ATOM 550 C CA . ALA A 1 73 ? 2.177 3.633 9.506 1.00 89.31 73 ALA A CA 1
ATOM 551 C C . ALA A 1 73 ? 1.458 3.356 8.175 1.00 89.31 73 ALA A C 1
ATOM 553 O O . ALA A 1 73 ? 1.936 3.710 7.097 1.00 89.31 73 ALA A O 1
ATOM 554 N N . CYS A 1 74 ? 0.267 2.755 8.248 1.00 88.62 74 CYS A N 1
ATOM 555 C CA . CYS A 1 74 ? -0.570 2.440 7.086 1.00 88.62 74 CYS A CA 1
ATOM 556 C C . CYS A 1 74 ? -0.832 3.672 6.196 1.00 88.62 74 CYS A C 1
ATOM 558 O O . CYS A 1 74 ? -0.767 3.585 4.967 1.00 88.62 74 CYS A O 1
ATOM 560 N N . SER A 1 75 ? -1.077 4.831 6.817 1.00 87.06 75 SER A N 1
ATOM 561 C CA . SER A 1 75 ? -1.287 6.120 6.143 1.00 87.06 75 SER A CA 1
ATOM 562 C C . SER A 1 75 ? -0.068 6.580 5.339 1.00 87.06 75 SER A C 1
ATOM 564 O O . SER A 1 75 ? -0.235 7.228 4.308 1.00 87.06 75 SER A O 1
ATOM 566 N N . GLY A 1 76 ? 1.144 6.156 5.717 1.00 88.19 76 GLY A N 1
ATOM 567 C CA . GLY A 1 76 ? 2.369 6.423 4.960 1.00 88.19 76 GLY A CA 1
ATOM 568 C C . GLY A 1 76 ? 2.287 5.945 3.507 1.00 88.19 76 GLY A C 1
ATOM 569 O O . GLY A 1 76 ? 2.844 6.586 2.617 1.00 88.19 76 GLY A O 1
ATOM 570 N N . CYS A 1 77 ? 1.522 4.876 3.256 1.00 89.31 77 CYS A N 1
ATOM 571 C CA . CYS A 1 77 ? 1.182 4.407 1.914 1.00 89.31 77 CYS A CA 1
ATOM 572 C C . CYS A 1 77 ? -0.214 4.837 1.447 1.00 89.31 77 CYS A C 1
ATOM 574 O O . CYS A 1 77 ? -0.406 4.979 0.246 1.00 89.31 77 CYS A O 1
ATOM 576 N N . HIS A 1 78 ? -1.194 5.013 2.338 1.00 88.69 78 HIS A N 1
ATOM 577 C CA . HIS A 1 78 ? -2.617 5.106 1.967 1.00 88.69 78 HIS A CA 1
ATOM 578 C C . HIS A 1 78 ? -3.275 6.488 2.126 1.00 88.69 78 HIS A C 1
ATOM 580 O O . HIS A 1 78 ? -4.452 6.615 1.813 1.00 88.69 78 HIS A O 1
ATOM 586 N N . ASP A 1 79 ? -2.555 7.531 2.545 1.00 85.56 79 ASP A N 1
ATOM 587 C CA . ASP A 1 79 ? -3.142 8.870 2.767 1.00 85.56 79 ASP A CA 1
ATOM 588 C C . ASP A 1 79 ? -3.355 9.690 1.472 1.00 85.56 79 ASP A C 1
ATOM 590 O O . ASP A 1 79 ? -4.128 10.645 1.432 1.00 85.56 79 ASP A O 1
ATOM 594 N N . GLY A 1 80 ? -2.695 9.311 0.372 1.00 87.75 80 GLY A N 1
ATOM 595 C CA . GLY A 1 80 ? -2.710 10.081 -0.877 1.00 87.75 80 GLY A CA 1
ATOM 596 C C . GLY A 1 80 ? -1.795 11.312 -0.818 1.00 87.75 80 GLY A C 1
ATOM 597 O O . GLY A 1 80 ? -1.765 12.067 0.153 1.00 87.75 80 GLY A O 1
ATOM 598 N N . ARG A 1 81 ? -1.001 11.530 -1.873 1.00 87.56 81 ARG A N 1
ATOM 599 C CA . ARG A 1 81 ? 0.020 12.603 -1.905 1.00 87.56 81 ARG A CA 1
ATOM 600 C C . ARG A 1 81 ? -0.435 13.874 -2.613 1.00 87.56 81 ARG A C 1
ATOM 602 O O . ARG A 1 81 ? 0.197 14.916 -2.473 1.00 87.56 81 ARG A O 1
ATOM 609 N N . THR A 1 82 ? -1.522 13.798 -3.371 1.00 89.19 82 THR A N 1
ATOM 610 C CA . THR A 1 82 ? -2.098 14.913 -4.130 1.00 89.19 82 THR A CA 1
ATOM 611 C C . THR A 1 82 ? -3.488 15.245 -3.598 1.00 89.19 82 THR A C 1
ATOM 613 O O . THR A 1 82 ? -4.150 14.398 -3.006 1.00 89.19 82 THR A O 1
ATOM 616 N N . ILE A 1 83 ? -3.978 16.466 -3.832 1.00 89.44 83 ILE A N 1
ATOM 617 C CA . ILE A 1 83 ? -5.349 16.849 -3.439 1.00 89.44 83 ILE A CA 1
ATOM 618 C C . ILE A 1 83 ? -6.375 15.890 -4.065 1.00 89.44 83 ILE A C 1
ATOM 620 O O . ILE A 1 83 ? -7.306 15.448 -3.396 1.00 89.44 83 ILE A O 1
ATOM 624 N N . GLY A 1 84 ? -6.170 15.511 -5.332 1.00 89.06 84 GLY A N 1
ATOM 625 C CA . GLY A 1 84 ? -7.055 14.584 -6.035 1.00 89.06 84 GLY A CA 1
ATOM 626 C C . GLY A 1 84 ? -7.064 13.178 -5.431 1.00 89.06 84 GLY A C 1
ATOM 627 O O . GLY A 1 84 ? -8.128 12.583 -5.285 1.00 89.06 84 GLY A O 1
ATOM 628 N N . THR A 1 85 ? -5.903 12.639 -5.047 1.00 86.75 85 THR A N 1
ATOM 629 C CA . THR A 1 85 ? -5.836 11.316 -4.402 1.00 86.75 85 THR A CA 1
ATOM 630 C C . THR A 1 85 ? -6.348 11.341 -2.974 1.00 86.75 85 THR A C 1
ATOM 632 O O . THR A 1 85 ? -7.119 10.456 -2.620 1.00 86.75 85 THR A O 1
ATOM 635 N N . LYS A 1 86 ? -6.040 12.386 -2.199 1.00 87.25 86 LYS A N 1
ATOM 636 C CA . LYS A 1 86 ? -6.629 12.608 -0.870 1.00 87.25 86 LYS A CA 1
ATOM 637 C C . LYS A 1 86 ? -8.156 12.625 -0.930 1.00 87.25 86 LYS A C 1
ATOM 639 O O . LYS A 1 86 ? -8.804 11.929 -0.159 1.00 87.25 86 LYS A O 1
ATOM 644 N N . ALA A 1 87 ? -8.743 13.339 -1.893 1.00 87.06 87 ALA A N 1
ATOM 645 C CA . ALA A 1 87 ? -10.195 13.361 -2.077 1.00 87.06 87 ALA A CA 1
ATOM 646 C C . ALA A 1 87 ? -10.776 11.966 -2.382 1.00 87.06 87 ALA A C 1
ATOM 648 O O . ALA A 1 87 ? -11.836 11.615 -1.866 1.00 87.06 87 ALA A O 1
ATOM 649 N N . ARG A 1 88 ? -10.073 11.139 -3.172 1.00 86.69 88 ARG A N 1
ATOM 650 C CA . ARG A 1 88 ? -10.478 9.745 -3.440 1.00 86.69 88 ARG A CA 1
ATOM 651 C C . ARG A 1 88 ? -10.363 8.852 -2.208 1.00 86.69 88 ARG A C 1
ATOM 653 O O . ARG A 1 88 ? -11.240 8.019 -2.005 1.00 86.69 88 ARG A O 1
ATOM 660 N N . VAL A 1 89 ? -9.313 9.023 -1.404 1.00 84.50 89 VAL A N 1
ATOM 661 C CA . VAL A 1 89 ? -9.137 8.305 -0.133 1.00 84.50 89 VAL A CA 1
ATOM 662 C C . VAL A 1 89 ? -10.275 8.663 0.817 1.00 84.50 89 VAL A C 1
ATOM 664 O O . VAL A 1 89 ? -10.978 7.766 1.264 1.00 84.50 89 VAL A O 1
ATOM 667 N N . VAL A 1 90 ? -10.548 9.955 1.022 1.00 84.31 90 VAL A N 1
ATOM 668 C CA . VAL A 1 90 ? -11.663 10.422 1.863 1.00 84.31 90 VAL A CA 1
ATOM 669 C C . VAL A 1 90 ? -13.004 9.885 1.364 1.00 84.31 90 VAL A C 1
ATOM 671 O O . VAL A 1 90 ? -13.815 9.419 2.160 1.00 84.31 90 VAL A O 1
ATOM 674 N N . TRP A 1 91 ? -13.247 9.897 0.050 1.00 85.94 91 TRP A N 1
ATOM 675 C CA . TRP A 1 91 ? -14.458 9.302 -0.516 1.00 85.94 91 TRP A CA 1
ATOM 676 C C . TRP A 1 91 ? -14.565 7.805 -0.204 1.00 85.94 91 TRP A C 1
ATOM 678 O O . TRP A 1 91 ? -15.619 7.342 0.229 1.00 85.94 91 TRP A O 1
ATOM 688 N N . ALA A 1 92 ? -13.481 7.050 -0.396 1.00 84.69 92 ALA A N 1
ATOM 689 C CA . ALA A 1 92 ? -13.457 5.622 -0.105 1.00 84.69 92 ALA A CA 1
ATOM 690 C C . ALA A 1 92 ? -13.671 5.336 1.386 1.00 84.69 92 ALA A C 1
ATOM 692 O O . ALA A 1 92 ? -14.411 4.417 1.719 1.00 84.69 92 ALA A O 1
ATOM 693 N N . GLU A 1 93 ? -13.087 6.136 2.279 1.00 83.12 93 GLU A N 1
ATOM 694 C CA . GLU A 1 93 ? -13.328 6.052 3.721 1.00 83.12 93 GLU A CA 1
ATOM 695 C C . GLU A 1 93 ? -14.803 6.286 4.055 1.00 83.12 93 GLU A C 1
ATOM 697 O O . GLU A 1 93 ? -15.415 5.438 4.695 1.00 83.12 93 GLU A O 1
ATOM 702 N N . VAL A 1 94 ? -15.397 7.387 3.576 1.00 83.81 94 VAL A N 1
ATOM 703 C CA . VAL A 1 94 ? -16.812 7.719 3.817 1.00 83.81 94 VAL A CA 1
ATOM 704 C C . VAL A 1 94 ? -17.728 6.615 3.290 1.00 83.81 94 VAL A C 1
ATOM 706 O O . VAL A 1 94 ? -18.639 6.175 3.992 1.00 83.81 94 VAL A O 1
ATOM 709 N N . HIS A 1 95 ? -17.468 6.130 2.076 1.00 84.69 95 HIS A N 1
ATOM 710 C CA . HIS A 1 95 ? -18.230 5.047 1.464 1.00 84.69 95 HIS A CA 1
ATOM 711 C C . HIS A 1 95 ? -18.102 3.737 2.255 1.00 84.69 95 HIS A C 1
ATOM 713 O O . HIS A 1 95 ? -19.104 3.078 2.522 1.00 84.69 95 HIS A O 1
ATOM 719 N N . ASN A 1 96 ? -16.894 3.372 2.688 1.00 84.06 96 ASN A N 1
ATOM 720 C CA . ASN A 1 96 ? -16.665 2.155 3.464 1.00 84.06 9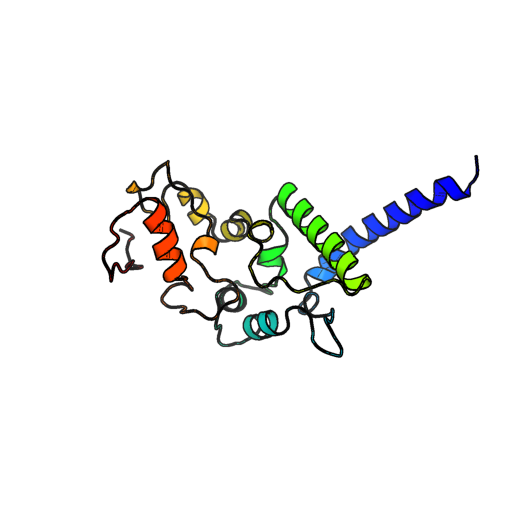6 ASN A CA 1
ATOM 721 C C . ASN A 1 96 ? -17.272 2.248 4.867 1.00 84.06 96 ASN A C 1
ATOM 723 O O . ASN A 1 96 ? -17.884 1.285 5.315 1.00 84.06 96 ASN A O 1
ATOM 727 N N . THR A 1 97 ? -17.175 3.400 5.538 1.00 82.06 97 THR A N 1
ATOM 728 C CA . THR A 1 97 ? -17.859 3.648 6.816 1.00 82.06 97 THR A CA 1
ATOM 729 C C . THR A 1 97 ? -19.371 3.533 6.656 1.00 82.06 97 THR A C 1
ATOM 731 O O . THR A 1 97 ? -20.025 2.913 7.490 1.00 82.06 97 THR A O 1
ATOM 734 N N . PHE A 1 98 ? -19.932 4.066 5.568 1.00 85.81 98 PHE A N 1
ATOM 735 C CA . PHE A 1 98 ? -21.348 3.898 5.260 1.00 85.81 98 PHE A CA 1
ATOM 736 C C . PHE A 1 98 ? -21.702 2.413 5.099 1.00 85.81 98 PHE A C 1
ATOM 738 O O . PHE A 1 98 ? -22.568 1.913 5.811 1.00 85.81 98 PHE A O 1
ATOM 745 N N . LEU A 1 99 ? -20.994 1.674 4.239 1.00 85.38 99 LEU A N 1
ATOM 746 C CA . LEU A 1 99 ? -21.226 0.236 4.066 1.00 85.38 99 LEU A CA 1
ATOM 747 C C . LEU A 1 99 ? -21.085 -0.542 5.382 1.00 85.38 99 LEU A C 1
ATOM 749 O O . LEU A 1 99 ? -21.872 -1.453 5.630 1.00 85.38 99 LEU A O 1
ATOM 753 N N . TYR A 1 100 ? -20.122 -0.167 6.225 1.00 83.56 100 TYR A N 1
ATOM 754 C CA . TYR A 1 100 ? -19.859 -0.803 7.513 1.00 83.56 100 TYR A CA 1
ATOM 755 C C . TYR A 1 100 ? -21.046 -0.648 8.457 1.00 83.56 100 TYR A C 1
ATOM 757 O O . TYR A 1 100 ? -21.550 -1.636 8.983 1.00 83.56 100 TYR A O 1
ATOM 765 N N . VAL A 1 101 ? -21.553 0.580 8.605 1.00 85.56 101 VAL A N 1
ATOM 766 C CA . VAL A 1 101 ? -22.716 0.883 9.454 1.00 85.56 101 VAL A CA 1
ATOM 767 C C . VAL A 1 101 ? -23.958 0.104 9.012 1.00 85.56 101 VAL A C 1
ATOM 769 O O . VAL A 1 101 ? -24.767 -0.287 9.850 1.00 85.56 101 VAL A O 1
ATOM 772 N N . PHE A 1 102 ? -24.099 -0.171 7.714 1.00 89.12 102 PHE A N 1
ATOM 773 C CA . PHE A 1 102 ? -25.217 -0.945 7.168 1.00 89.12 102 PHE A CA 1
ATOM 774 C C . PHE A 1 102 ? -24.953 -2.456 7.063 1.00 89.12 102 PHE A C 1
ATOM 776 O O . PHE A 1 102 ? -25.770 -3.159 6.468 1.00 89.12 102 PHE A O 1
ATOM 783 N N . GLY A 1 103 ? -23.841 -2.966 7.606 1.00 87.12 103 GLY A N 1
ATOM 784 C CA . GLY A 1 103 ? -23.505 -4.396 7.572 1.00 87.12 103 GLY A CA 1
ATOM 785 C C . GLY A 1 103 ? -23.259 -4.943 6.161 1.00 87.12 103 GLY A C 1
ATOM 786 O O . GLY A 1 103 ? -23.430 -6.132 5.919 1.00 87.12 103 GLY A O 1
ATOM 787 N N . LYS A 1 104 ? -22.904 -4.070 5.211 1.00 87.38 104 LYS A N 1
ATOM 788 C CA . LYS A 1 104 ? -22.644 -4.396 3.796 1.00 87.38 104 LYS A CA 1
ATOM 789 C C . LYS A 1 104 ? -21.172 -4.279 3.419 1.00 87.38 104 LYS A C 1
ATOM 791 O O . LYS A 1 104 ? -20.830 -4.319 2.240 1.00 87.38 104 LYS A O 1
ATOM 796 N N . PHE A 1 105 ? -20.312 -4.016 4.392 1.00 85.62 105 PHE A N 1
ATOM 797 C CA . PHE A 1 105 ? -18.902 -3.829 4.124 1.00 85.62 105 PHE A CA 1
ATOM 798 C C . PHE A 1 105 ? -18.186 -5.172 4.043 1.00 85.62 105 PHE A C 1
ATOM 800 O O . PHE A 1 105 ? -18.219 -5.965 4.978 1.00 85.62 105 PHE A O 1
ATOM 807 N N . GLU A 1 106 ? -17.496 -5.372 2.929 1.00 84.56 106 GLU A N 1
ATOM 808 C CA . GLU A 1 106 ? -16.592 -6.489 2.706 1.00 84.56 106 GLU A CA 1
ATOM 809 C C . GLU A 1 106 ? -15.193 -5.931 2.456 1.00 84.56 106 GLU A C 1
ATOM 811 O O . GLU A 1 106 ? -15.007 -4.994 1.672 1.00 84.56 106 GLU A O 1
ATOM 816 N N . GLU A 1 107 ? -14.191 -6.501 3.125 1.00 80.69 107 GLU A N 1
ATOM 817 C CA . GLU A 1 107 ? -12.809 -6.113 2.879 1.00 80.69 107 GLU A CA 1
ATOM 818 C C . GLU A 1 107 ? -12.411 -6.533 1.453 1.00 80.69 107 GLU A C 1
ATOM 820 O O . GLU A 1 107 ? -12.453 -7.723 1.128 1.00 80.69 107 GLU A O 1
ATOM 825 N N . PRO A 1 108 ? -11.987 -5.600 0.580 1.00 71.38 108 PRO A N 1
ATOM 826 C CA . PRO A 1 108 ? -11.674 -5.949 -0.794 1.00 71.38 108 PRO A CA 1
ATOM 827 C C . PRO A 1 108 ? -10.483 -6.915 -0.851 1.00 71.38 108 PRO A C 1
ATOM 829 O O . PRO A 1 108 ? -9.397 -6.647 -0.323 1.00 71.38 108 PRO A O 1
ATOM 832 N N . ALA A 1 109 ? -10.682 -8.033 -1.554 1.00 64.38 109 ALA A N 1
ATOM 833 C CA . ALA A 1 109 ? -9.666 -9.065 -1.762 1.00 64.38 109 ALA A CA 1
ATOM 834 C C . ALA A 1 109 ? -8.493 -8.600 -2.652 1.00 64.38 109 ALA A C 1
ATOM 836 O O . ALA A 1 109 ? -7.425 -9.211 -2.652 1.00 64.38 109 ALA A O 1
ATOM 837 N N . ILE A 1 110 ? -8.670 -7.514 -3.411 1.00 57.53 110 ILE A N 1
ATOM 838 C CA . ILE A 1 110 ? -7.702 -7.004 -4.390 1.00 57.53 110 ILE A CA 1
ATOM 839 C C . ILE A 1 110 ? -7.266 -5.598 -3.960 1.00 57.53 110 ILE A C 1
ATOM 841 O O . ILE A 1 110 ? -8.118 -4.820 -3.522 1.00 57.53 110 ILE A O 1
ATOM 845 N N . PRO A 1 111 ? -5.977 -5.217 -4.098 1.00 56.91 111 PRO A N 1
ATOM 846 C CA . PRO A 1 111 ? -5.593 -3.821 -3.958 1.00 56.91 111 PRO A CA 1
ATOM 847 C C . PRO A 1 111 ? -6.347 -3.024 -5.017 1.00 56.91 111 PRO A C 1
ATOM 849 O O . PRO A 1 111 ? -6.096 -3.158 -6.215 1.00 56.91 111 PRO A O 1
ATOM 852 N N . ASN A 1 112 ? -7.302 -2.213 -4.576 1.00 58.66 112 ASN A N 1
ATOM 853 C CA . ASN A 1 112 ? -7.926 -1.246 -5.449 1.00 58.66 112 ASN A CA 1
ATOM 854 C C . ASN A 1 112 ? -6.812 -0.271 -5.850 1.00 58.66 112 ASN A C 1
ATOM 856 O O . ASN A 1 112 ? -6.396 0.546 -5.032 1.00 58.66 112 ASN A O 1
ATOM 860 N N . LEU A 1 113 ? -6.266 -0.417 -7.067 1.00 56.03 113 LEU A N 1
ATOM 861 C CA . LEU A 1 113 ? -5.131 0.371 -7.579 1.00 56.03 113 LEU A CA 1
ATOM 862 C C . LEU A 1 113 ? -5.369 1.881 -7.389 1.00 56.03 113 LEU A C 1
ATOM 864 O O . LEU A 1 113 ? -4.432 2.652 -7.210 1.00 56.03 113 LEU A O 1
ATOM 868 N N . ALA A 1 114 ? -6.644 2.282 -7.370 1.00 60.25 114 ALA A N 1
ATOM 869 C CA . ALA A 1 114 ? -7.103 3.638 -7.111 1.00 60.25 114 ALA A CA 1
ATOM 870 C C . ALA A 1 114 ? -6.708 4.202 -5.730 1.00 60.25 114 ALA A C 1
ATOM 872 O O . ALA A 1 114 ? -6.634 5.421 -5.588 1.00 60.25 114 ALA A O 1
ATOM 873 N N . LEU A 1 115 ? -6.456 3.348 -4.731 1.00 72.62 115 LEU A N 1
ATOM 874 C CA . LEU A 1 115 ? -6.124 3.731 -3.350 1.00 72.62 115 LEU A CA 1
ATOM 875 C C . LEU A 1 115 ? -4.629 3.619 -3.022 1.00 72.62 115 LEU A C 1
ATOM 877 O O . LEU A 1 115 ? -4.227 3.916 -1.898 1.00 72.62 115 LEU A O 1
ATOM 881 N N . LEU A 1 116 ? -3.808 3.193 -3.985 1.00 85.75 116 LEU A N 1
ATOM 882 C CA . LEU A 1 116 ? -2.350 3.195 -3.867 1.00 85.75 116 LEU A CA 1
ATOM 883 C C . LEU A 1 116 ? -1.701 3.569 -5.215 1.00 85.75 116 LEU A C 1
ATOM 885 O O . LEU A 1 116 ? -1.098 2.719 -5.872 1.00 85.75 116 LEU A O 1
ATOM 889 N N . PRO A 1 117 ? -1.868 4.826 -5.664 1.00 86.88 117 PRO A N 1
ATOM 890 C CA . PRO A 1 117 ? -1.233 5.315 -6.883 1.00 86.88 117 PRO A CA 1
ATOM 891 C C . PRO A 1 117 ? 0.282 5.473 -6.697 1.00 86.88 117 PRO A C 1
ATOM 893 O O . PRO A 1 117 ? 0.755 5.716 -5.587 1.00 86.88 117 PRO A O 1
ATOM 896 N N . ASP A 1 118 ? 1.047 5.395 -7.791 1.00 88.25 118 ASP A N 1
ATOM 897 C CA . ASP A 1 118 ? 2.520 5.452 -7.742 1.00 88.25 118 ASP A CA 1
ATOM 898 C C . ASP A 1 118 ? 3.055 6.716 -7.060 1.00 88.25 118 ASP A C 1
ATOM 900 O O . ASP A 1 118 ? 4.128 6.675 -6.473 1.00 88.25 118 ASP A O 1
ATOM 904 N N . GLU A 1 119 ? 2.332 7.840 -7.108 1.00 88.00 119 GLU A N 1
ATOM 905 C CA . GLU A 1 119 ? 2.740 9.074 -6.422 1.00 88.00 119 GLU A CA 1
ATOM 906 C C . GLU A 1 119 ? 2.962 8.872 -4.914 1.00 88.00 119 GLU A C 1
ATOM 908 O O . GLU A 1 119 ? 3.806 9.550 -4.324 1.00 88.00 119 GLU A O 1
ATOM 913 N N . ASN A 1 120 ? 2.275 7.900 -4.301 1.00 89.69 120 ASN A N 1
ATOM 914 C CA . ASN A 1 120 ? 2.492 7.502 -2.912 1.00 89.69 120 ASN A CA 1
ATOM 915 C C . ASN A 1 120 ? 3.851 6.808 -2.737 1.00 89.69 120 ASN A C 1
ATOM 917 O O . ASN A 1 120 ? 4.565 7.108 -1.784 1.00 89.69 120 ASN A O 1
ATOM 921 N N . CYS A 1 121 ? 4.259 5.967 -3.689 1.00 90.44 121 CYS A N 1
ATOM 922 C CA . CYS A 1 121 ? 5.586 5.348 -3.709 1.00 90.44 121 CYS A CA 1
ATOM 923 C C . CYS A 1 121 ? 6.686 6.386 -4.001 1.00 90.44 121 CYS A C 1
ATOM 925 O O . CYS A 1 121 ? 7.701 6.451 -3.310 1.00 90.44 121 CYS A O 1
ATOM 927 N N . GLU A 1 122 ? 6.470 7.246 -4.996 1.00 88.56 122 GLU A N 1
ATOM 928 C CA . GLU A 1 122 ? 7.411 8.288 -5.431 1.00 88.56 122 GLU A CA 1
ATOM 929 C C . GLU A 1 122 ? 7.693 9.337 -4.358 1.00 88.56 122 GLU A C 1
ATOM 931 O O . GLU A 1 122 ? 8.723 10.006 -4.405 1.00 88.56 122 GLU A O 1
ATOM 936 N N . GLY A 1 123 ? 6.792 9.477 -3.383 1.00 87.75 123 GLY A N 1
ATOM 937 C CA . GLY A 1 123 ? 6.986 10.345 -2.232 1.00 87.75 123 GLY A CA 1
ATOM 938 C C . GLY A 1 123 ? 8.253 10.033 -1.433 1.00 87.75 123 GLY A C 1
ATOM 939 O O . GLY A 1 123 ? 8.848 10.960 -0.889 1.00 87.75 123 GLY A O 1
ATOM 940 N N . CYS A 1 124 ? 8.659 8.762 -1.389 1.00 89.12 124 CYS A N 1
ATOM 941 C CA . CYS A 1 124 ? 9.909 8.304 -0.776 1.00 89.12 124 CYS A CA 1
ATOM 942 C C . CYS A 1 124 ? 10.916 7.809 -1.829 1.00 89.12 124 CYS A C 1
ATOM 944 O O . CYS A 1 124 ? 12.122 7.925 -1.633 1.00 89.12 124 CYS A O 1
ATOM 946 N N . HIS A 1 125 ? 10.440 7.312 -2.972 1.00 88.75 125 HIS A N 1
ATOM 947 C CA . HIS A 1 125 ? 11.257 6.808 -4.077 1.00 88.75 125 HIS A CA 1
ATOM 948 C C . HIS A 1 125 ? 11.358 7.821 -5.230 1.00 88.75 125 HIS A C 1
ATOM 950 O O . HIS A 1 125 ? 11.083 7.497 -6.384 1.00 88.75 125 HIS A O 1
ATOM 956 N N . ALA A 1 126 ? 11.744 9.065 -4.934 1.00 86.19 126 ALA A N 1
ATOM 957 C CA . ALA A 1 126 ? 11.730 10.162 -5.908 1.00 86.19 126 ALA A CA 1
ATOM 958 C C . ALA A 1 126 ? 12.625 9.920 -7.142 1.00 86.19 126 ALA A C 1
ATOM 960 O O . ALA A 1 126 ? 12.318 10.408 -8.229 1.00 86.19 126 ALA A O 1
ATOM 961 N N . GLU A 1 127 ? 13.695 9.134 -7.014 1.00 80.44 127 GLU A N 1
ATOM 962 C CA . GLU A 1 127 ? 14.537 8.763 -8.160 1.00 80.44 127 GLU A CA 1
ATOM 963 C C . GLU A 1 127 ? 13.775 7.896 -9.175 1.00 80.44 127 GLU A C 1
ATOM 965 O O . GLU A 1 127 ? 13.889 8.113 -10.379 1.00 80.44 127 GLU A O 1
ATOM 970 N N . MET A 1 128 ? 12.866 7.030 -8.711 1.00 77.88 128 MET A N 1
ATOM 971 C CA . MET A 1 128 ? 12.016 6.214 -9.590 1.00 77.88 128 MET A CA 1
ATOM 972 C C . MET A 1 128 ? 11.045 7.076 -10.407 1.00 77.88 128 MET A C 1
ATOM 974 O O . MET A 1 128 ? 10.711 6.744 -11.544 1.00 77.88 128 MET A O 1
ATOM 978 N N . LYS A 1 129 ? 10.641 8.239 -9.875 1.00 74.88 129 LYS A N 1
ATOM 979 C CA . LYS A 1 129 ? 9.812 9.214 -10.597 1.00 74.88 129 LYS A CA 1
ATOM 980 C C . LYS A 1 129 ? 10.537 9.787 -11.813 1.00 74.88 129 LYS A C 1
ATOM 982 O O . LYS A 1 129 ? 9.940 9.907 -12.883 1.00 74.88 129 LYS A O 1
ATOM 987 N N . LYS A 1 130 ? 11.830 10.115 -11.673 1.00 70.19 130 LYS A N 1
ATOM 988 C CA . LYS A 1 130 ? 12.678 10.588 -12.789 1.00 70.19 130 LYS A CA 1
ATOM 989 C C . LYS A 1 130 ? 12.838 9.507 -13.864 1.00 70.19 130 LYS A C 1
ATOM 991 O O . LYS A 1 130 ? 13.060 9.807 -15.039 1.00 70.19 130 LYS A O 1
ATOM 996 N N . GLU A 1 131 ? 12.664 8.253 -13.464 1.00 64.94 131 GLU A N 1
ATOM 997 C CA . GLU A 1 131 ? 12.750 7.071 -14.308 1.00 64.94 131 GLU A CA 1
ATOM 998 C C . GLU A 1 131 ? 11.402 6.566 -14.831 1.00 64.94 131 GLU A C 1
ATOM 1000 O O . GLU A 1 131 ? 11.386 5.585 -15.557 1.00 64.94 131 GLU A O 1
ATOM 1005 N N . ARG A 1 132 ? 10.262 7.231 -14.602 1.00 58.22 132 ARG A N 1
ATOM 1006 C CA . ARG A 1 132 ? 8.957 6.745 -15.109 1.00 58.22 132 ARG A CA 1
ATOM 1007 C C . ARG A 1 132 ? 8.894 6.491 -16.623 1.00 58.22 132 ARG A C 1
ATOM 1009 O O . ARG A 1 132 ? 8.093 5.678 -17.068 1.00 58.22 132 ARG A O 1
ATOM 1016 N N . GLY A 1 133 ? 9.739 7.162 -17.412 1.00 54.41 133 GLY A N 1
ATOM 1017 C CA . GLY A 1 133 ? 9.900 6.893 -18.849 1.00 54.41 133 GLY A CA 1
ATOM 1018 C C . GLY A 1 133 ? 10.935 5.810 -19.190 1.00 54.41 133 GLY A C 1
ATOM 1019 O O . GLY A 1 133 ? 11.001 5.371 -20.328 1.00 54.41 133 GLY A O 1
ATOM 1020 N N . ARG A 1 134 ? 11.768 5.404 -18.232 1.00 59.19 134 ARG A N 1
ATOM 1021 C CA . ARG A 1 134 ? 12.767 4.330 -18.289 1.00 59.19 134 ARG A CA 1
ATOM 1022 C C . ARG A 1 134 ? 12.362 3.302 -17.237 1.00 59.19 134 ARG A C 1
ATOM 1024 O O . ARG A 1 134 ? 12.898 3.346 -16.142 1.00 59.19 134 ARG A O 1
ATOM 1031 N N . PHE A 1 135 ? 11.381 2.443 -17.506 1.00 63.19 135 PHE A N 1
ATOM 1032 C CA . PHE A 1 135 ? 10.952 1.430 -16.528 1.00 63.19 135 PHE A CA 1
ATOM 1033 C C . PHE A 1 135 ? 12.179 0.807 -15.822 1.00 63.19 135 PHE A C 1
ATOM 1035 O O . PHE A 1 135 ? 13.012 0.250 -16.520 1.00 63.19 135 PHE A O 1
ATOM 1042 N N . HIS A 1 136 ? 12.367 1.022 -14.510 1.00 70.88 136 HIS A N 1
ATOM 1043 C CA . HIS A 1 136 ? 13.577 0.659 -13.733 1.00 70.88 136 HIS A CA 1
ATOM 1044 C C . HIS A 1 136 ? 14.924 0.857 -14.470 1.00 70.88 136 HIS A C 1
ATOM 1046 O O . HIS A 1 136 ? 15.746 -0.055 -14.543 1.00 70.88 136 HIS A O 1
ATOM 1052 N N . GLY A 1 137 ? 15.127 2.006 -15.111 1.00 64.12 137 GLY A N 1
ATOM 1053 C CA . GLY A 1 137 ? 16.353 2.303 -15.855 1.00 64.12 137 GLY A CA 1
ATOM 1054 C C . GLY A 1 137 ? 16.441 1.695 -17.265 1.00 64.12 137 GLY A C 1
ATOM 1055 O O . GLY A 1 137 ? 17.367 2.030 -18.007 1.00 64.12 137 GLY A O 1
ATOM 1056 N N . PHE A 1 138 ? 15.469 0.892 -17.721 1.00 66.81 138 PHE A N 1
ATOM 1057 C CA . PHE A 1 138 ? 15.448 0.342 -19.082 1.00 66.81 138 PHE A CA 1
ATOM 1058 C C . PHE A 1 138 ? 15.191 1.442 -20.120 1.00 66.81 138 PHE A C 1
ATOM 1060 O O . PHE A 1 138 ? 14.051 1.761 -20.466 1.00 66.81 138 PHE A O 1
ATOM 1067 N N . ALA A 1 139 ? 16.270 2.006 -20.669 1.00 68.06 139 ALA A N 1
ATOM 1068 C CA . ALA A 1 139 ? 16.209 3.065 -21.676 1.00 68.06 139 ALA A CA 1
ATOM 1069 C C . ALA A 1 139 ? 15.394 2.672 -22.923 1.00 68.06 139 ALA A C 1
ATOM 1071 O O . ALA A 1 139 ? 14.742 3.533 -23.506 1.00 68.06 139 ALA A O 1
ATOM 1072 N N . ALA A 1 140 ? 15.370 1.383 -23.283 1.00 70.69 140 ALA A N 1
ATOM 1073 C CA . ALA A 1 140 ? 14.607 0.851 -24.416 1.00 70.69 140 ALA A CA 1
ATOM 1074 C C . ALA A 1 140 ? 13.079 0.989 -24.267 1.00 70.69 140 ALA A C 1
ATOM 1076 O O . ALA A 1 140 ? 12.360 0.948 -25.260 1.00 70.69 140 ALA A O 1
ATOM 1077 N N . HIS A 1 141 ? 12.577 1.191 -23.045 1.00 76.75 141 HIS A N 1
ATOM 1078 C CA . HIS A 1 141 ? 11.153 1.403 -22.779 1.00 76.75 141 HIS A CA 1
ATOM 1079 C C . HIS A 1 141 ? 10.728 2.882 -22.898 1.00 76.75 141 HIS A C 1
ATOM 1081 O O . HIS A 1 141 ? 9.540 3.199 -22.770 1.00 76.75 141 HIS A O 1
ATOM 1087 N N . ARG A 1 142 ? 11.665 3.794 -23.217 1.00 65.62 142 ARG A N 1
ATOM 1088 C CA . ARG A 1 142 ? 11.352 5.205 -23.487 1.00 65.62 142 ARG A CA 1
ATOM 1089 C C . ARG A 1 142 ? 10.627 5.399 -24.819 1.00 65.62 142 ARG A C 1
ATOM 1091 O O . ARG A 1 142 ? 10.974 4.760 -25.809 1.00 65.62 142 ARG A O 1
ATOM 1098 N N . PRO A 1 143 ? 9.712 6.381 -24.910 1.00 68.00 143 PRO A N 1
ATOM 1099 C CA . PRO A 1 143 ? 8.895 6.992 -23.848 1.00 68.00 143 PRO A CA 1
ATOM 1100 C C . PRO A 1 143 ? 7.556 6.253 -23.636 1.00 68.00 143 PRO A C 1
ATOM 1102 O O . PRO A 1 143 ? 6.638 6.792 -23.029 1.00 68.00 143 PRO A O 1
ATOM 1105 N N . ARG A 1 144 ? 7.391 5.069 -24.236 1.00 67.88 144 ARG A N 1
ATOM 1106 C CA . ARG A 1 144 ? 6.070 4.510 -24.559 1.00 67.88 144 ARG A CA 1
ATOM 1107 C C . ARG A 1 144 ? 5.479 3.612 -23.479 1.00 67.88 144 ARG A C 1
ATOM 1109 O O . ARG A 1 144 ? 4.320 3.233 -23.606 1.00 67.88 144 ARG A O 1
ATOM 1116 N N . VAL A 1 145 ? 6.251 3.245 -22.457 1.00 76.25 145 VAL A N 1
ATOM 1117 C CA . VAL A 1 145 ? 5.815 2.255 -21.469 1.00 76.25 145 VAL A CA 1
ATOM 1118 C C . VAL A 1 145 ? 5.844 2.851 -20.072 1.00 76.25 145 VAL A C 1
ATOM 1120 O O . VAL A 1 145 ? 6.906 3.087 -19.503 1.00 76.25 145 VAL A O 1
ATOM 1123 N N . THR A 1 146 ? 4.653 3.055 -19.518 1.00 77.31 146 THR A N 1
ATOM 1124 C CA . THR A 1 146 ? 4.433 3.363 -18.106 1.00 77.31 146 THR A CA 1
ATOM 1125 C C . THR A 1 146 ? 3.745 2.171 -17.448 1.00 77.31 146 THR A C 1
ATOM 1127 O O . THR A 1 146 ? 2.791 1.600 -17.979 1.00 77.31 146 THR A O 1
ATOM 1130 N N . VAL A 1 147 ? 4.256 1.758 -16.292 1.00 82.50 147 VAL A N 1
ATOM 1131 C CA . VAL A 1 147 ? 3.738 0.623 -15.522 1.00 82.50 147 VAL A CA 1
ATOM 1132 C C . VAL A 1 147 ? 3.635 1.068 -14.072 1.00 82.50 147 VAL A C 1
ATOM 1134 O O . VAL A 1 147 ? 4.604 1.594 -13.530 1.00 82.50 147 VAL A O 1
ATOM 1137 N N . ALA A 1 148 ? 2.470 0.858 -13.457 1.00 86.31 148 ALA A N 1
ATOM 1138 C CA . ALA A 1 148 ? 2.268 1.170 -12.045 1.00 86.31 148 ALA A CA 1
ATOM 1139 C C . ALA A 1 148 ? 3.173 0.301 -11.156 1.00 86.31 148 ALA A C 1
ATOM 1141 O O . ALA A 1 148 ? 3.328 -0.893 -11.421 1.00 86.31 148 ALA A O 1
ATOM 1142 N N . CYS A 1 149 ? 3.715 0.849 -10.068 1.00 88.31 149 CYS A N 1
ATOM 1143 C CA . CYS A 1 149 ? 4.650 0.150 -9.178 1.00 88.31 149 CYS A CA 1
ATOM 1144 C C . CYS A 1 149 ? 4.052 -1.174 -8.667 1.00 88.31 149 CYS A C 1
ATOM 1146 O O . CYS A 1 149 ? 4.663 -2.243 -8.743 1.00 88.31 149 CYS A O 1
ATOM 1148 N N . ILE A 1 150 ? 2.796 -1.134 -8.223 1.00 89.44 150 ILE A N 1
ATOM 1149 C CA . ILE A 1 150 ? 2.079 -2.303 -7.692 1.00 89.44 150 ILE A CA 1
ATOM 1150 C C . ILE A 1 150 ? 1.528 -3.250 -8.770 1.00 89.44 150 ILE A C 1
ATOM 1152 O O . ILE A 1 150 ? 0.915 -4.268 -8.443 1.00 89.44 150 ILE A O 1
ATOM 1156 N N . ALA A 1 151 ? 1.752 -2.956 -10.057 1.00 87.94 151 ALA A N 1
ATOM 1157 C CA . ALA A 1 151 ? 1.488 -3.922 -11.121 1.00 87.94 151 ALA A CA 1
ATOM 1158 C C . ALA A 1 151 ? 2.450 -5.114 -11.029 1.00 87.94 151 ALA A C 1
ATOM 1160 O O . ALA A 1 151 ? 2.058 -6.226 -11.368 1.00 87.94 151 ALA A O 1
ATOM 1161 N N . CYS A 1 152 ? 3.667 -4.891 -10.522 1.00 88.50 152 CYS A N 1
ATOM 1162 C CA . CYS A 1 152 ? 4.668 -5.936 -10.322 1.00 88.50 152 CYS A CA 1
ATOM 1163 C C . CYS A 1 152 ? 4.966 -6.189 -8.840 1.00 88.50 152 CYS A C 1
ATOM 1165 O O . CYS A 1 152 ? 5.260 -7.319 -8.482 1.00 88.50 152 CYS A O 1
ATOM 1167 N N . HIS A 1 153 ? 4.884 -5.190 -7.959 1.00 91.44 153 HIS A N 1
ATOM 1168 C CA . HIS A 1 153 ? 5.207 -5.369 -6.539 1.00 91.44 153 HIS A CA 1
ATOM 1169 C C . HIS A 1 153 ? 3.995 -5.800 -5.692 1.00 91.44 153 HIS A C 1
ATOM 1171 O O . HIS A 1 153 ? 2.893 -5.264 -5.835 1.00 91.44 153 HIS A O 1
ATOM 1177 N N . ARG A 1 154 ? 4.194 -6.746 -4.761 1.00 88.69 154 ARG A N 1
ATOM 1178 C CA . ARG A 1 154 ? 3.154 -7.229 -3.831 1.00 88.69 154 ARG A CA 1
ATOM 1179 C C . ARG A 1 154 ? 3.266 -6.537 -2.475 1.00 88.69 154 ARG A C 1
ATOM 1181 O O . ARG A 1 154 ? 4.130 -6.874 -1.676 1.00 88.69 154 ARG A O 1
ATOM 1188 N N . ALA A 1 155 ? 2.346 -5.612 -2.199 1.00 90.44 155 ALA A N 1
ATOM 1189 C CA . ALA A 1 155 ? 2.302 -4.873 -0.934 1.00 90.44 155 ALA A CA 1
ATOM 1190 C C . ALA A 1 155 ? 1.964 -5.763 0.278 1.00 90.44 155 ALA A C 1
ATOM 1192 O O . ALA A 1 155 ? 2.732 -5.827 1.228 1.00 90.44 155 ALA A O 1
ATOM 1193 N N . HIS A 1 156 ? 0.828 -6.466 0.220 1.00 91.50 156 HIS A N 1
ATOM 1194 C CA . HIS A 1 156 ? 0.246 -7.203 1.353 1.00 91.50 156 HIS A CA 1
ATOM 1195 C C . HIS A 1 156 ? 0.173 -8.714 1.126 1.00 91.50 156 HIS A C 1
ATOM 1197 O O . HIS A 1 156 ? -0.761 -9.362 1.593 1.00 91.50 156 HIS A O 1
ATOM 1203 N N . ALA A 1 157 ? 1.086 -9.288 0.352 1.00 90.31 157 ALA A N 1
ATOM 1204 C CA . ALA A 1 157 ? 1.139 -10.730 0.150 1.00 90.31 157 ALA A CA 1
ATOM 1205 C C . ALA A 1 157 ? 2.566 -11.217 0.346 1.00 90.31 157 ALA A C 1
ATOM 1207 O O . ALA A 1 157 ? 3.506 -10.516 -0.032 1.00 90.31 157 ALA A O 1
ATOM 1208 N N . ALA A 1 158 ? 2.693 -12.419 0.912 1.00 91.00 158 ALA A N 1
ATOM 1209 C CA . ALA A 1 158 ? 3.984 -13.035 1.157 1.00 91.00 158 ALA A CA 1
ATOM 1210 C C . ALA A 1 158 ? 4.842 -13.019 -0.118 1.00 91.00 158 ALA A C 1
ATOM 1212 O O . ALA A 1 158 ? 4.363 -13.329 -1.215 1.00 91.00 158 ALA A O 1
ATOM 1213 N N . GLY A 1 159 ? 6.101 -12.628 0.031 1.00 91.69 159 GLY A N 1
ATOM 1214 C CA . GLY A 1 159 ? 7.021 -12.451 -1.078 1.00 91.69 159 GLY A CA 1
ATOM 1215 C C . GLY A 1 159 ? 8.471 -12.601 -0.649 1.00 91.69 159 GLY A C 1
ATOM 1216 O O . GLY A 1 159 ? 8.788 -12.875 0.504 1.00 91.69 159 GLY A O 1
ATOM 1217 N N . ASN A 1 160 ? 9.371 -12.440 -1.614 1.00 91.00 160 ASN A N 1
ATOM 1218 C CA . ASN A 1 160 ? 10.797 -12.617 -1.395 1.00 91.00 160 ASN A CA 1
ATOM 1219 C C . ASN A 1 160 ? 11.505 -11.259 -1.363 1.00 91.00 160 ASN A C 1
ATOM 1221 O O . ASN A 1 160 ? 11.583 -10.571 -2.384 1.00 91.00 160 ASN A O 1
ATOM 1225 N N . ALA A 1 161 ? 12.080 -10.908 -0.212 1.00 90.94 161 ALA A N 1
ATOM 1226 C CA . ALA A 1 161 ? 12.849 -9.678 -0.037 1.00 90.94 161 ALA A CA 1
ATOM 1227 C C . ALA A 1 161 ? 14.042 -9.572 -1.007 1.00 90.94 161 ALA A C 1
ATOM 1229 O O . ALA A 1 161 ? 14.318 -8.490 -1.519 1.00 90.94 161 ALA A O 1
ATOM 1230 N N . ARG A 1 162 ? 14.706 -10.695 -1.335 1.00 89.69 162 ARG A N 1
ATOM 1231 C CA . ARG A 1 162 ? 15.825 -10.736 -2.302 1.00 89.69 162 ARG A CA 1
ATOM 1232 C C . ARG A 1 162 ? 15.388 -10.431 -3.733 1.00 89.69 162 ARG A C 1
ATOM 1234 O O . ARG A 1 162 ? 16.220 -10.100 -4.565 1.00 89.69 162 ARG A O 1
ATOM 1241 N N . ARG A 1 163 ? 14.091 -10.565 -4.020 1.00 88.69 163 ARG A N 1
ATOM 1242 C CA . ARG A 1 163 ? 13.465 -10.191 -5.295 1.00 88.69 163 ARG A CA 1
ATOM 1243 C C . ARG A 1 163 ? 12.592 -8.945 -5.146 1.00 88.69 163 ARG A C 1
ATOM 1245 O O . ARG A 1 163 ? 11.659 -8.766 -5.918 1.00 88.69 163 ARG A O 1
ATOM 1252 N N . HIS A 1 164 ? 12.842 -8.118 -4.127 1.00 90.44 164 HIS A N 1
ATOM 1253 C CA . HIS A 1 164 ? 12.112 -6.872 -3.876 1.00 90.44 164 HIS A CA 1
ATOM 1254 C C . HIS A 1 164 ? 10.579 -7.038 -3.860 1.00 90.44 164 HIS A C 1
ATOM 1256 O O . HIS A 1 164 ? 9.843 -6.145 -4.278 1.00 90.44 164 HIS A O 1
ATOM 1262 N N . TYR A 1 165 ? 10.090 -8.192 -3.389 1.00 93.25 165 TYR A N 1
ATOM 1263 C CA . TYR A 1 165 ? 8.661 -8.523 -3.324 1.00 93.25 165 TYR A CA 1
ATOM 1264 C C . TYR A 1 165 ? 7.933 -8.433 -4.678 1.00 93.25 165 TYR A C 1
ATOM 1266 O O . TYR A 1 165 ? 6.765 -8.039 -4.745 1.00 93.25 165 TYR A O 1
ATOM 1274 N N . LEU A 1 166 ? 8.620 -8.793 -5.764 1.00 90.81 166 LEU A N 1
ATOM 1275 C CA . LEU A 1 166 ? 8.025 -8.918 -7.092 1.00 90.81 166 LEU A CA 1
ATOM 1276 C C . LEU A 1 166 ? 7.055 -10.109 -7.172 1.00 90.81 166 LEU A C 1
ATOM 1278 O O . LEU A 1 166 ? 7.320 -11.202 -6.671 1.00 90.81 166 LEU A O 1
ATOM 1282 N N . ASP A 1 167 ? 5.933 -9.885 -7.844 1.00 90.19 167 ASP A N 1
ATOM 1283 C CA . ASP A 1 167 ? 4.996 -10.889 -8.325 1.00 90.19 167 ASP A CA 1
ATOM 1284 C C . ASP A 1 167 ? 5.439 -11.336 -9.717 1.00 90.19 167 ASP A C 1
ATOM 1286 O O . ASP A 1 167 ? 5.224 -10.634 -10.704 1.00 90.19 167 ASP A O 1
ATOM 1290 N N . GLU A 1 168 ? 6.094 -12.489 -9.807 1.00 85.94 168 GLU A N 1
ATOM 1291 C CA . GLU A 1 168 ? 6.684 -12.952 -11.069 1.00 85.94 168 GLU A CA 1
ATOM 1292 C C . GLU A 1 168 ? 5.631 -13.254 -12.133 1.00 85.94 168 GLU A C 1
ATOM 1294 O O . GLU A 1 168 ? 5.859 -13.003 -13.317 1.00 85.94 168 GLU A O 1
ATOM 1299 N N . LEU A 1 169 ? 4.454 -13.724 -11.713 1.00 84.94 169 LEU A N 1
ATOM 1300 C CA . LEU A 1 169 ? 3.345 -13.989 -12.622 1.00 84.94 169 LEU A CA 1
ATOM 1301 C C . LEU A 1 169 ? 2.798 -12.682 -13.195 1.00 84.94 169 LEU A C 1
ATOM 1303 O O . LEU A 1 169 ? 2.609 -12.575 -14.409 1.00 84.94 169 LEU A O 1
ATOM 1307 N N . LYS A 1 170 ? 2.593 -11.659 -12.354 1.00 88.12 170 LYS A N 1
ATOM 1308 C CA . LYS A 1 170 ? 2.165 -10.346 -12.859 1.00 88.12 170 LYS A CA 1
ATOM 1309 C C . LYS A 1 170 ? 3.246 -9.670 -13.687 1.00 88.12 170 LYS A C 1
ATOM 1311 O O . LYS A 1 170 ? 2.918 -9.072 -14.704 1.00 88.12 170 LYS A O 1
ATOM 1316 N N . LEU A 1 171 ? 4.511 -9.783 -13.290 1.00 86.38 171 LEU A N 1
ATOM 1317 C CA . LEU A 1 171 ? 5.641 -9.248 -14.043 1.00 86.38 171 LEU A CA 1
ATOM 1318 C C . LEU A 1 171 ? 5.667 -9.833 -15.459 1.00 86.38 171 LEU A C 1
ATOM 1320 O O . LEU A 1 171 ? 5.663 -9.076 -16.429 1.00 86.38 171 LEU A O 1
ATOM 1324 N N . ALA A 1 172 ? 5.594 -11.162 -15.584 1.00 85.38 172 ALA A N 1
ATOM 1325 C CA . ALA A 1 172 ? 5.514 -11.834 -16.877 1.00 85.38 172 ALA A CA 1
ATOM 1326 C C . ALA A 1 172 ? 4.301 -11.354 -17.690 1.00 85.38 172 ALA A C 1
ATOM 1328 O O . ALA A 1 172 ? 4.447 -11.001 -18.860 1.00 85.38 172 ALA A O 1
ATOM 1329 N N . ALA A 1 173 ? 3.123 -11.257 -17.065 1.00 86.50 173 ALA A N 1
ATOM 1330 C CA . ALA A 1 173 ? 1.910 -10.775 -17.723 1.00 86.50 173 ALA A CA 1
ATOM 1331 C C . ALA A 1 173 ? 2.018 -9.313 -18.194 1.00 86.50 173 ALA A C 1
ATOM 1333 O O . ALA A 1 173 ? 1.531 -8.975 -19.271 1.00 86.50 173 ALA A O 1
ATOM 1334 N N . VAL A 1 174 ? 2.663 -8.435 -17.418 1.00 86.25 174 VAL A N 1
ATOM 1335 C CA . VAL A 1 174 ? 2.899 -7.032 -17.788 1.00 86.25 174 VAL A CA 1
ATOM 1336 C C . VAL A 1 174 ? 3.831 -6.946 -18.991 1.00 86.25 174 VAL A C 1
ATOM 1338 O O . VAL A 1 174 ? 3.501 -6.261 -19.958 1.00 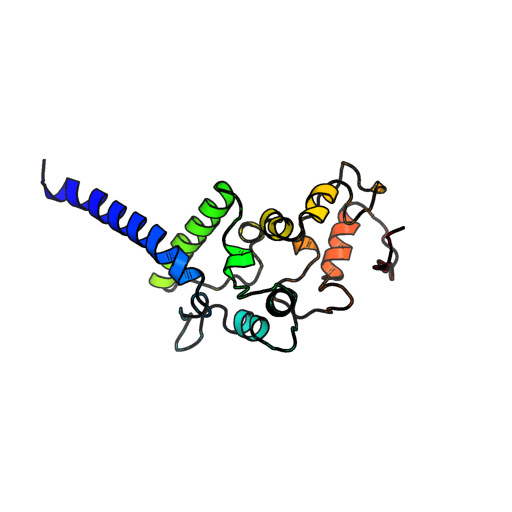86.25 174 VAL A O 1
ATOM 1341 N N . CYS A 1 175 ? 4.955 -7.662 -18.968 1.00 84.88 175 CYS A N 1
ATOM 1342 C CA . CYS A 1 175 ? 5.894 -7.695 -20.085 1.00 84.88 175 CYS A CA 1
ATOM 1343 C C . CYS A 1 175 ? 5.245 -8.292 -21.351 1.00 84.88 175 CYS A C 1
ATOM 1345 O O . CYS A 1 175 ? 5.465 -7.793 -22.458 1.00 84.88 175 CYS A O 1
ATOM 1347 N N . ALA A 1 176 ? 4.396 -9.315 -21.197 1.00 87.06 176 ALA A N 1
ATOM 1348 C CA . ALA A 1 176 ? 3.741 -10.011 -22.305 1.00 87.06 176 ALA A CA 1
ATOM 1349 C C . ALA A 1 176 ? 2.738 -9.137 -23.074 1.00 87.06 176 ALA A C 1
ATOM 1351 O O . ALA A 1 176 ? 2.411 -9.447 -24.218 1.00 87.06 176 ALA A O 1
ATOM 1352 N N . LYS A 1 177 ? 2.301 -8.004 -22.501 1.00 85.62 177 LYS A N 1
ATOM 1353 C CA . LYS A 1 177 ? 1.468 -7.017 -23.213 1.00 85.62 177 LYS A CA 1
ATOM 1354 C C . LYS A 1 177 ? 2.140 -6.493 -24.484 1.00 85.62 177 LYS A C 1
ATOM 1356 O O . LYS A 1 177 ? 1.447 -6.144 -25.434 1.00 85.62 177 LYS A O 1
ATOM 1361 N N . CYS A 1 178 ? 3.473 -6.452 -24.497 1.00 86.06 178 CYS A N 1
ATOM 1362 C CA . CYS A 1 178 ? 4.260 -5.985 -25.637 1.00 86.06 178 CYS A CA 1
ATOM 1363 C C . CYS A 1 178 ? 5.175 -7.083 -26.207 1.00 86.06 178 CYS A C 1
ATOM 1365 O O . CYS A 1 178 ? 5.385 -7.141 -27.418 1.00 86.06 178 CYS A O 1
ATOM 1367 N N . HIS A 1 179 ? 5.703 -7.975 -25.364 1.00 85.88 179 HIS A N 1
ATOM 1368 C CA . HIS A 1 179 ? 6.650 -9.016 -25.764 1.00 85.88 179 HIS A CA 1
ATOM 1369 C C . HIS A 1 179 ? 5.944 -10.362 -25.959 1.00 85.88 179 HIS A C 1
ATOM 1371 O O . HIS A 1 179 ? 5.697 -11.085 -24.999 1.00 85.88 179 HIS A O 1
ATOM 1377 N N . ARG A 1 180 ? 5.654 -10.724 -27.216 1.00 81.81 180 ARG A N 1
ATOM 1378 C CA . ARG A 1 180 ? 4.910 -11.958 -27.554 1.00 81.81 180 ARG A CA 1
ATOM 1379 C C . ARG A 1 180 ? 5.633 -13.254 -27.164 1.00 81.81 180 ARG A C 1
ATOM 1381 O O . ARG A 1 180 ? 4.966 -14.252 -26.939 1.00 81.81 180 ARG A O 1
ATOM 1388 N N . ASN A 1 181 ? 6.964 -13.223 -27.059 1.00 74.25 181 ASN A N 1
ATOM 1389 C CA . ASN A 1 181 ? 7.801 -14.357 -26.667 1.00 74.25 181 ASN A CA 1
ATOM 1390 C C . ASN A 1 181 ? 8.778 -13.914 -25.574 1.00 74.25 181 ASN A C 1
ATOM 1392 O O . ASN A 1 181 ? 9.874 -13.443 -25.875 1.00 74.25 181 ASN A O 1
ATOM 1396 N N . ILE A 1 182 ? 8.381 -14.039 -24.308 1.00 68.75 182 ILE A N 1
ATOM 1397 C CA . ILE A 1 182 ? 9.306 -13.881 -23.179 1.00 68.75 182 ILE A CA 1
ATOM 1398 C C . ILE A 1 182 ? 9.885 -15.267 -22.890 1.00 68.75 182 ILE A C 1
ATOM 1400 O O . ILE A 1 182 ? 9.110 -16.165 -22.555 1.00 68.75 182 ILE A O 1
ATOM 1404 N N . PRO A 1 183 ? 11.204 -15.484 -23.036 1.00 57.94 183 PRO A N 1
ATOM 1405 C CA . PRO A 1 183 ? 11.803 -16.782 -22.759 1.00 57.94 183 PRO A CA 1
ATOM 1406 C C . PRO A 1 183 ? 11.508 -17.232 -21.324 1.00 57.94 183 PRO A C 1
ATOM 1408 O O . PRO A 1 183 ? 11.640 -16.449 -20.378 1.00 57.94 183 PRO A O 1
ATOM 1411 N N . ALA A 1 184 ? 11.145 -18.504 -21.153 1.00 57.53 184 ALA A N 1
ATOM 1412 C CA . ALA A 1 184 ? 11.060 -19.109 -19.829 1.00 57.53 184 ALA A CA 1
ATOM 1413 C C . ALA A 1 184 ? 12.431 -18.998 -19.136 1.00 57.53 184 ALA A C 1
ATOM 1415 O O . ALA A 1 184 ? 13.454 -19.347 -19.721 1.00 57.53 184 ALA A O 1
ATOM 1416 N N . GLY A 1 185 ? 12.459 -18.473 -17.908 1.00 55.28 185 GLY A N 1
ATOM 1417 C CA . GLY A 1 185 ? 13.704 -18.255 -17.164 1.00 55.28 185 GLY A CA 1
ATOM 1418 C C . GLY A 1 185 ? 14.391 -16.906 -17.409 1.00 55.28 185 GLY A C 1
ATOM 1419 O O . GLY A 1 185 ? 15.509 -16.716 -16.934 1.00 55.28 185 GLY A O 1
ATOM 1420 N N . PHE A 1 186 ? 13.743 -15.951 -18.091 1.00 62.78 186 PHE A N 1
ATOM 1421 C CA . PHE A 1 186 ? 14.210 -14.563 -18.114 1.00 62.78 186 PHE A CA 1
ATOM 1422 C C . PHE A 1 186 ? 14.253 -14.008 -16.679 1.00 62.78 186 PHE A C 1
ATOM 1424 O O . PHE A 1 186 ? 13.221 -13.678 -16.093 1.00 62.78 186 PHE A O 1
ATOM 1431 N N . SER A 1 187 ? 15.451 -13.952 -16.091 1.00 55.66 187 SER A N 1
ATOM 1432 C CA . SER A 1 187 ? 15.670 -13.384 -14.763 1.00 55.66 187 SER A CA 1
ATOM 1433 C C . SER A 1 187 ? 16.153 -11.945 -14.901 1.00 55.66 187 SER A C 1
ATOM 1435 O O . SER A 1 187 ? 17.131 -11.657 -15.590 1.00 55.66 187 SER A O 1
ATOM 1437 N N . PHE A 1 188 ? 15.450 -11.024 -14.250 1.00 57.41 188 PHE A N 1
ATOM 1438 C CA . PHE A 1 188 ? 15.934 -9.663 -14.081 1.00 57.41 188 PHE A CA 1
ATOM 1439 C C . PHE A 1 188 ? 17.063 -9.704 -13.050 1.00 57.41 188 PHE A C 1
ATOM 1441 O O . PHE A 1 188 ? 16.811 -9.855 -11.855 1.00 57.41 188 PHE A O 1
ATOM 1448 N N . SER A 1 189 ? 18.315 -9.614 -13.503 1.00 47.69 189 SER A N 1
ATOM 1449 C CA . SER A 1 189 ? 19.434 -9.420 -12.584 1.00 47.69 189 SER A CA 1
ATOM 1450 C C . SER A 1 189 ? 19.288 -8.034 -11.960 1.00 47.69 189 SER A C 1
ATOM 1452 O O . SER A 1 189 ? 19.350 -7.027 -12.663 1.00 47.69 189 SER A O 1
ATOM 1454 N N . ALA A 1 190 ? 19.100 -7.971 -10.640 1.00 45.66 190 ALA A N 1
ATOM 1455 C CA . ALA A 1 190 ? 18.980 -6.723 -9.876 1.00 45.66 190 ALA A CA 1
ATOM 1456 C C . ALA A 1 190 ? 20.264 -5.857 -9.895 1.00 45.66 190 ALA A C 1
ATOM 1458 O O . ALA A 1 190 ? 20.338 -4.833 -9.228 1.00 45.66 190 ALA A O 1
ATOM 1459 N N . THR A 1 191 ? 21.280 -6.267 -10.658 1.00 43.78 191 THR A N 1
ATOM 1460 C CA . THR A 1 191 ? 22.588 -5.618 -10.799 1.00 43.78 191 THR A CA 1
ATOM 1461 C C . THR A 1 191 ? 22.723 -4.766 -12.066 1.00 43.78 191 THR A C 1
ATOM 1463 O O . THR A 1 191 ? 23.827 -4.353 -12.408 1.00 43.78 191 THR A O 1
ATOM 1466 N N . GLY A 1 192 ? 21.632 -4.492 -12.785 1.00 40.34 192 GLY A N 1
ATOM 1467 C CA . GLY A 1 192 ? 21.642 -3.670 -13.998 1.00 40.34 192 GLY A CA 1
ATOM 1468 C C . GLY A 1 192 ? 21.787 -2.167 -13.734 1.00 40.34 192 GLY A C 1
ATOM 1469 O O . GLY A 1 192 ? 20.876 -1.414 -14.056 1.00 40.34 192 GLY A O 1
ATOM 1470 N N . GLY A 1 193 ? 22.918 -1.745 -13.170 1.00 36.16 193 GLY A N 1
ATOM 1471 C CA . GLY A 1 193 ? 23.337 -0.348 -13.070 1.00 36.16 193 GLY A CA 1
ATOM 1472 C C . GLY A 1 193 ? 24.858 -0.252 -13.162 1.00 36.16 193 GLY A C 1
ATOM 1473 O O . GLY A 1 193 ? 25.540 -0.368 -12.147 1.00 36.16 193 GLY A O 1
ATOM 1474 N N . GLN A 1 194 ? 25.366 -0.094 -14.387 1.00 33.16 194 GLN A N 1
ATOM 1475 C CA . GLN A 1 194 ? 26.587 0.674 -14.649 1.00 33.16 194 GLN A CA 1
ATOM 1476 C C . GLN A 1 194 ? 26.166 2.111 -14.945 1.00 33.16 194 GLN A C 1
ATOM 1478 O O . GLN A 1 194 ? 25.137 2.268 -15.648 1.00 33.16 194 GLN A O 1
#

Sequence (194 aa):
MSKTLAIVPVALLALAVGWIGVSGAVKERPGFCVSCHLDAGTPLHAEKHRRFIQENPQDLAGYHRTKVPGEFACSGCHDGRTIGTKARVVWAEVHNTFLYVFGKFEEPAIPNLALLPDENCEGCHAEMKKERGRFHGFAAHRPRVTVACIACHRAHAAGNARRHYLDELKLAAVCAKCHRNIPAGFSFSATGGQ

Secondary structure (DSSP, 8-state):
--THHHHHHHHHHHHHHHHHHHHHHHHTSTTGGGSSBSSSS-BTTHHHHHHHT-SS--SHHHHHHHHSSS---HHHHHS-SSHHHHHHHHHHHHHHHHHHHTT-----SS--GGGS-HHHHHTT-HHHHHTTTSGGG-GGGTTT----HHHHB-SSS---GGGTTB-HHHHHHHHHTT-S-PPTT----TT---

Foldseek 3Di:
DDPVVVVVVVVVVCVVVCCVVVVPVQVQDPCSQQPAALDDPHTHCNLLSVQLPDPDHQFLNVVCCNPPPDRDDPCLQQCDDDPVLNVVSVVVVVVQVVCSVVSNHDRDPDPPCSRGFCVSVCVPVVVVVVCQCCNVPPVVSGRPDGDTPVLFATGRDGADVVLVRGDVVSVVVSVCVPDVDDDDPPDDDPPPDD

pLDDT: mean 79.09, std 13.02, range [33.16, 95.06]